Protein AF-0000000076683881 (afdb_homodimer)

Nearest PDB structures (foldseek):
  4ham-assembly1_A-2  TM=8.662E-01  e=1.922E-09  Listeria monocytogenes EGD-e
  4u0y-assembly1_A  TM=9.711E-01  e=4.258E-06  Bacillus subtilis subsp. subtilis str. 168
  3neu-assembly1_A-2  TM=6.984E-01  e=1.081E-06  Listeria innocua
  4wwc-assembly1_B  TM=8.385E-01  e=1.134E-05  Bacillus subtilis subsp. subtilis str. 168
  6az6-assembly1_A  TM=5.526E-01  e=1.759E-04  Streptococcus agalactiae

InterPro domains:
  IPR000524 Transcription regulator HTH, GntR [PF00392] (15-76)
  IPR000524 Transcription regulator HTH, GntR [PS50949] (11-79)
  IPR000524 Transcription regulator HTH, GntR [SM00345] (17-76)
  IPR000524 Transcription regulator HTH, GntR [cd07377] (12-77)
  IPR036388 Winged helix-like DNA-binding domain superfamily [G3DSA:1.10.10.10] (10-133)
  IPR036390 Winged helix DNA-binding domain superfamily [SSF46785] (6-80)

Secondary structure (DSSP, 8-state):
------TTSSS-HHHHHHHHHHHHHHHTSS-TTPBPPPHHHHHHHHT--HHHHHHHHHHHHHTTSEEEETTTEEEE---SS--HHHHHHHHHHHHHHHHHHHHTT--HHHHHHHHHHHHHHSPP---HHHHHHHHHT-/------TTSSS-HHHHHHHHHHHHHHHTSS-TTPBPPPHHHHHHHHT--HHHHHHHHHHHHHTTSEEEETTTEEEE---SS--HHHHHHHHHHHHHHHHHHHHTT--HHHHHHHHHHHHHHSPP---HHHHHHHHHT-

Sequence (276 aa):
MYITINPGSEIPLFQQIHDQIVEAVAAGDLVEGQRLDPVRRVAADFGINPATVKKAYDLLQSEGIVTTARRSGSVITVGRTPTRQQQRLAHEELRRTLARAVVQGISPEELQCYVSAQLDQLVAPQSAQDSNAKRTKQMYITINPGSEIPLFQQIHDQIVEAVAAGDLVEGQRLDPVRRVAADFGINPATVKKAYDLLQSEGIVTTARRSGSVITVGRTPTRQQQRLAHEELRRTLARAVVQGISPEELQCYVSAQLDQLVAPQSAQDSNAKRTKQ

Structure (mmCIF, N/CA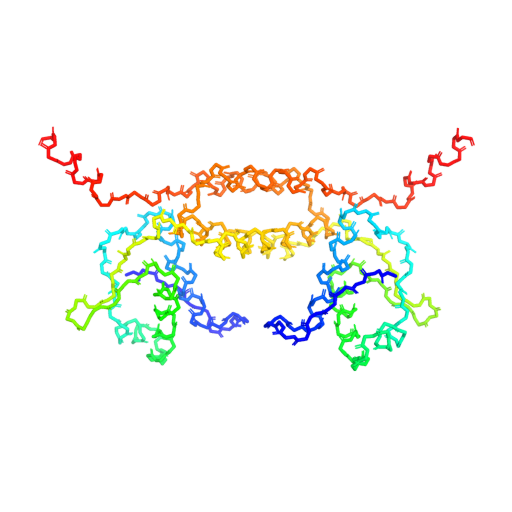/C/O backbone):
data_AF-0000000076683881-model_v1
#
loop_
_entity.id
_entity.type
_entity.pdbx_description
1 polymer 'GntR family transcriptional regulator'
#
loop_
_atom_site.group_PDB
_atom_site.id
_atom_site.type_symbol
_atom_site.label_atom_id
_atom_site.label_alt_id
_atom_site.label_comp_id
_atom_site.label_asym_id
_atom_site.label_entity_id
_atom_site.label_seq_id
_atom_site.pdbx_PDB_ins_code
_atom_site.Cartn_x
_ato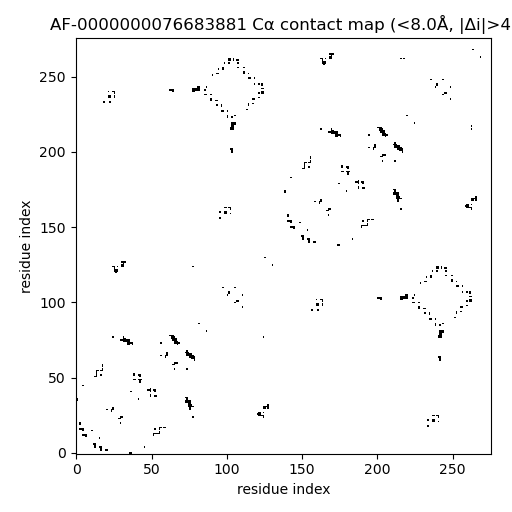m_site.Cartn_y
_atom_site.Cartn_z
_atom_site.occupancy
_atom_site.B_iso_or_equiv
_atom_site.auth_seq_id
_atom_site.auth_comp_id
_atom_site.auth_asym_id
_atom_site.auth_atom_id
_atom_site.pdbx_PDB_model_num
ATOM 1 N N . MET A 1 1 ? 1.171 -25.828 -1.867 1 63.66 1 MET A N 1
ATOM 2 C CA . MET A 1 1 ? 1.545 -24.438 -1.568 1 63.66 1 MET A CA 1
ATOM 3 C C . MET A 1 1 ? 0.995 -24.016 -0.213 1 63.66 1 MET A C 1
ATOM 5 O O . MET A 1 1 ? -0.106 -24.406 0.171 1 63.66 1 MET A O 1
ATOM 9 N N . TYR A 1 2 ? 1.855 -23.75 0.702 1 70 2 TYR A N 1
ATOM 10 C CA . TYR A 1 2 ? 1.391 -23.5 2.062 1 70 2 TYR A CA 1
ATOM 11 C C . TYR A 1 2 ? 0.958 -22.047 2.234 1 70 2 TYR A C 1
ATOM 13 O O . TYR A 1 2 ? 1.758 -21.141 2.041 1 70 2 TYR A O 1
ATOM 21 N N . ILE A 1 3 ? -0.267 -21.734 2.096 1 83.88 3 ILE A N 1
ATOM 22 C CA . ILE A 1 3 ? -0.871 -20.438 2.367 1 83.88 3 ILE A CA 1
ATOM 23 C C . ILE A 1 3 ? -1.574 -20.469 3.723 1 83.88 3 ILE A C 1
ATOM 25 O O . ILE A 1 3 ? -2.145 -21.5 4.109 1 83.88 3 ILE A O 1
ATOM 29 N N . THR A 1 4 ? -1.388 -19.484 4.457 1 89.25 4 THR A N 1
ATOM 30 C CA . THR A 1 4 ? -2.1 -19.312 5.719 1 89.25 4 THR A CA 1
ATOM 31 C C . THR A 1 4 ? -3.064 -18.141 5.645 1 89.25 4 THR A C 1
ATOM 33 O O . THR A 1 4 ? -2.668 -17.031 5.297 1 89.25 4 THR A O 1
ATOM 36 N N . ILE A 1 5 ? -4.32 -18.453 6.008 1 90.25 5 ILE A N 1
ATOM 37 C CA . ILE A 1 5 ? -5.305 -17.375 5.918 1 90.25 5 ILE A CA 1
ATOM 38 C C . ILE A 1 5 ? -5.875 -17.078 7.305 1 90.25 5 ILE A C 1
ATOM 40 O O . ILE A 1 5 ? -5.949 -17.969 8.156 1 90.25 5 ILE A O 1
ATOM 44 N N . ASN A 1 6 ? -6.211 -15.883 7.504 1 90.88 6 ASN A N 1
ATOM 45 C CA . ASN A 1 6 ? -6.836 -15.414 8.734 1 90.88 6 ASN A CA 1
ATOM 46 C C . ASN A 1 6 ? -8.188 -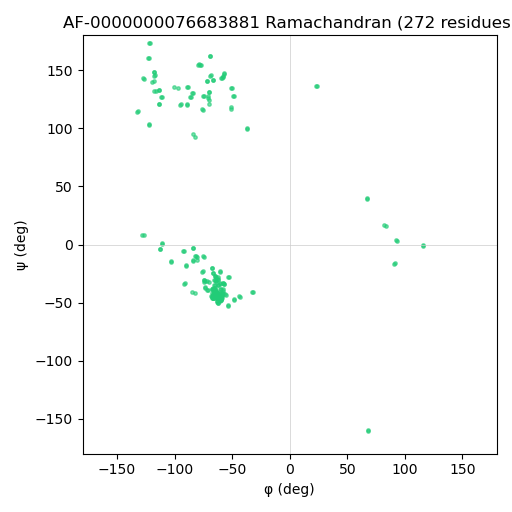14.758 8.461 1 90.88 6 ASN A C 1
ATOM 48 O O . ASN A 1 6 ? -8.25 -13.578 8.117 1 90.88 6 ASN A O 1
ATOM 52 N N . PRO A 1 7 ? -9.273 -15.438 8.727 1 88.19 7 PRO A N 1
ATOM 53 C CA . PRO A 1 7 ? -10.602 -14.898 8.438 1 88.19 7 PRO A CA 1
ATOM 54 C C . PRO A 1 7 ? -10.953 -13.695 9.312 1 88.19 7 PRO A C 1
ATOM 56 O O . PRO A 1 7 ? -11.852 -12.922 8.969 1 88.19 7 PRO A O 1
ATOM 59 N N . GLY A 1 8 ? -10.305 -13.547 10.406 1 87.25 8 GLY A N 1
ATOM 60 C CA . GLY A 1 8 ? -10.594 -12.445 11.32 1 87.25 8 GLY A CA 1
ATOM 61 C C . GLY A 1 8 ? -9.891 -11.156 10.938 1 87.25 8 GLY A C 1
ATOM 62 O O . GLY A 1 8 ? -10.125 -10.117 11.555 1 87.25 8 GLY A O 1
ATOM 63 N N . SER A 1 9 ? -9.102 -11.242 9.914 1 88.56 9 SER A N 1
ATOM 64 C CA . SER A 1 9 ? -8.336 -10.086 9.469 1 88.56 9 SER A CA 1
ATOM 65 C C . SER A 1 9 ? -9.211 -9.109 8.688 1 88.56 9 SER A C 1
ATOM 67 O O . SER A 1 9 ? -10.234 -9.508 8.117 1 88.56 9 SER A O 1
ATOM 69 N N . GLU A 1 10 ? -8.797 -7.84 8.695 1 85.62 10 GLU A N 1
ATOM 70 C CA . GLU A 1 10 ? -9.5 -6.828 7.914 1 85.62 10 GLU A CA 1
ATOM 71 C C . GLU A 1 10 ? -9.18 -6.965 6.426 1 85.62 10 GLU A C 1
ATOM 73 O O . GLU A 1 10 ? -9.875 -6.391 5.582 1 85.62 10 GLU A O 1
ATOM 78 N N . ILE A 1 11 ? -8.219 -7.789 6.152 1 89.12 11 ILE A N 1
ATOM 79 C CA . ILE A 1 11 ? -7.828 -8.016 4.762 1 89.12 11 ILE A CA 1
ATOM 80 C C . ILE A 1 11 ? -8.695 -9.109 4.156 1 89.12 11 ILE A C 1
ATOM 82 O O . ILE A 1 11 ? -8.766 -10.227 4.684 1 89.12 11 ILE A O 1
ATOM 86 N N . PRO A 1 12 ? -9.289 -8.805 3.057 1 94.94 12 PRO A N 1
ATOM 87 C CA . PRO A 1 12 ? -10.109 -9.836 2.414 1 94.94 12 PRO A CA 1
ATOM 88 C C . PRO A 1 12 ? -9.336 -11.109 2.107 1 94.94 12 PRO A C 1
ATOM 90 O O . PRO A 1 12 ? -8.148 -11.055 1.765 1 94.94 12 PRO A O 1
ATOM 93 N N . LEU A 1 13 ? -9.977 -12.195 2.164 1 95.5 13 LEU A N 1
ATOM 94 C CA . LEU A 1 13 ? -9.344 -13.5 2.02 1 95.5 13 LEU A CA 1
ATOM 95 C C . LEU A 1 13 ? -8.664 -13.625 0.66 1 95.5 13 LEU A C 1
ATOM 97 O O . LEU A 1 13 ? -7.566 -14.18 0.559 1 95.5 13 LEU A O 1
ATOM 101 N N . PHE A 1 14 ? -9.328 -13.172 -0.421 1 97 14 PHE A N 1
ATOM 102 C CA . PHE A 1 14 ? -8.727 -13.281 -1.745 1 97 14 PHE A CA 1
ATOM 103 C C . PHE A 1 14 ? -7.414 -12.508 -1.81 1 97 14 PHE A C 1
ATOM 105 O O . PHE A 1 14 ? -6.469 -12.938 -2.479 1 97 14 PHE A O 1
ATOM 112 N N . GLN A 1 15 ? -7.387 -11.461 -1.112 1 95.44 15 GLN A N 1
ATOM 113 C CA . GLN A 1 15 ? -6.176 -10.648 -1.087 1 95.44 15 GLN A CA 1
ATOM 114 C C . GLN A 1 15 ? -5.059 -11.344 -0.314 1 95.44 15 GLN A C 1
ATOM 116 O O . GLN A 1 15 ? -3.887 -11.242 -0.678 1 95.44 15 GLN A O 1
ATOM 121 N N . GLN A 1 16 ? -5.418 -11.969 0.729 1 94.88 16 GLN A N 1
ATOM 122 C CA . GLN A 1 16 ? -4.434 -12.734 1.485 1 94.88 16 GLN A CA 1
ATOM 123 C C . GLN A 1 16 ? -3.801 -13.82 0.622 1 94.88 16 GLN A C 1
ATOM 125 O O . GLN A 1 16 ? -2.578 -13.977 0.613 1 94.88 16 GLN A O 1
ATOM 130 N N . ILE A 1 17 ? -4.633 -14.477 -0.104 1 95.94 17 ILE A N 1
ATOM 131 C CA . ILE A 1 17 ? -4.164 -15.531 -0.994 1 95.94 17 ILE A CA 1
ATOM 132 C C . ILE A 1 17 ? -3.254 -14.945 -2.066 1 95.94 17 ILE A C 1
ATOM 134 O O . ILE A 1 17 ? -2.148 -15.438 -2.293 1 95.94 17 ILE A O 1
ATOM 138 N N . HIS A 1 18 ? -3.754 -13.914 -2.643 1 96.31 18 HIS A N 1
ATOM 139 C CA . HIS A 1 18 ? -2.982 -13.203 -3.66 1 96.31 18 HIS A CA 1
ATOM 140 C C . HIS A 1 18 ? -1.606 -12.812 -3.135 1 96.31 18 HIS A C 1
ATOM 142 O O . HIS A 1 18 ? -0.587 -13.133 -3.754 1 96.31 18 HIS A O 1
ATOM 148 N N . ASP A 1 19 ? -1.611 -12.164 -2.016 1 94.69 19 ASP A N 1
ATOM 149 C CA . ASP A 1 19 ? -0.376 -11.609 -1.471 1 94.69 19 ASP A CA 1
ATOM 150 C C . ASP A 1 19 ? 0.618 -12.719 -1.123 1 94.69 19 ASP A C 1
ATOM 152 O O . ASP A 1 19 ? 1.821 -12.57 -1.343 1 94.69 19 ASP A O 1
ATOM 156 N N . GLN A 1 20 ? 0.175 -13.727 -0.608 1 94.31 20 GLN A N 1
ATOM 157 C CA . GLN A 1 20 ? 1.056 -14.828 -0.221 1 94.31 20 GLN A CA 1
ATOM 158 C C . GLN A 1 20 ? 1.663 -15.5 -1.447 1 94.31 20 GLN A C 1
ATOM 160 O O . GLN A 1 20 ? 2.826 -15.914 -1.424 1 94.31 20 GLN A O 1
ATOM 165 N N . ILE A 1 21 ? 0.879 -15.641 -2.496 1 94 21 ILE A N 1
ATOM 166 C CA . ILE A 1 21 ? 1.421 -16.203 -3.727 1 94 21 ILE A CA 1
ATOM 167 C C . ILE A 1 21 ? 2.484 -15.266 -4.301 1 94 21 ILE A C 1
ATOM 169 O O . ILE A 1 21 ? 3.564 -15.711 -4.691 1 94 21 ILE A O 1
ATOM 173 N N . VAL A 1 22 ? 2.215 -14.008 -4.301 1 94.12 22 VAL A N 1
ATOM 174 C CA . VAL A 1 22 ? 3.16 -13.016 -4.793 1 94.12 22 VAL A CA 1
ATOM 175 C C . VAL A 1 22 ? 4.457 -13.094 -3.994 1 94.12 22 VAL A C 1
ATOM 177 O O . VAL A 1 22 ? 5.547 -13.125 -4.57 1 94.12 22 VAL A O 1
ATOM 180 N N . GLU A 1 23 ? 4.297 -13.156 -2.736 1 92.5 23 GLU A N 1
ATOM 181 C CA . GLU A 1 23 ? 5.469 -13.203 -1.871 1 92.5 23 GLU A CA 1
ATOM 182 C C . GLU A 1 23 ? 6.262 -14.484 -2.088 1 92.5 23 GLU A C 1
ATOM 184 O O . GLU A 1 23 ? 7.496 -14.477 -2.066 1 92.5 23 GLU A O 1
ATOM 189 N N . ALA A 1 24 ? 5.598 -15.562 -2.309 1 92.19 24 ALA A N 1
ATOM 190 C CA . ALA A 1 24 ? 6.258 -16.844 -2.561 1 92.19 24 ALA A CA 1
ATOM 191 C C . ALA A 1 24 ? 7.027 -16.812 -3.877 1 92.19 24 ALA A C 1
ATOM 193 O O . ALA A 1 24 ? 8.125 -17.359 -3.975 1 92.19 24 ALA A O 1
ATOM 194 N N . VAL A 1 25 ? 6.449 -16.188 -4.852 1 91.62 25 VAL A N 1
ATOM 195 C CA . VAL A 1 25 ? 7.121 -16.062 -6.137 1 91.62 25 VAL A CA 1
ATOM 196 C C . VAL A 1 25 ? 8.344 -15.156 -5.992 1 91.62 25 VAL A C 1
ATOM 198 O O . VAL A 1 25 ? 9.438 -15.5 -6.453 1 91.62 25 VAL A O 1
ATOM 201 N N . ALA A 1 26 ? 8.164 -14.086 -5.328 1 91.06 26 ALA A N 1
ATOM 202 C CA . ALA A 1 26 ? 9.234 -13.109 -5.141 1 91.06 26 ALA A CA 1
ATOM 203 C C . ALA A 1 26 ? 10.398 -13.727 -4.359 1 91.06 26 ALA A C 1
ATOM 205 O O . ALA A 1 26 ? 11.562 -13.398 -4.613 1 91.06 26 ALA A O 1
ATOM 206 N N . ALA A 1 27 ? 10.047 -14.57 -3.465 1 88.56 27 ALA A N 1
ATOM 207 C CA . ALA A 1 27 ? 11.055 -15.195 -2.609 1 88.56 27 ALA A CA 1
ATOM 208 C C . ALA A 1 27 ? 11.68 -16.406 -3.293 1 88.56 27 ALA A C 1
ATOM 210 O O . ALA A 1 27 ? 12.648 -16.984 -2.785 1 88.56 27 ALA A O 1
ATOM 211 N N . GLY A 1 28 ? 11.078 -16.828 -4.332 1 87.94 28 GLY A N 1
ATOM 212 C CA . GLY A 1 28 ? 11.609 -17.969 -5.066 1 87.94 28 GLY A CA 1
ATOM 213 C C . GLY A 1 28 ? 11.023 -19.297 -4.621 1 87.94 28 GLY A C 1
ATOM 214 O O . GLY A 1 28 ? 11.461 -20.359 -5.078 1 87.94 28 GLY A O 1
ATOM 215 N N . ASP A 1 29 ? 10.062 -19.281 -3.693 1 88.75 29 ASP A N 1
ATOM 216 C CA . ASP A 1 29 ? 9.406 -20.5 -3.236 1 88.75 29 ASP A CA 1
ATOM 217 C C . ASP A 1 29 ? 8.484 -21.062 -4.316 1 88.75 29 ASP A C 1
ATOM 219 O O . ASP A 1 29 ? 8.242 -22.266 -4.367 1 88.75 29 ASP A O 1
ATOM 223 N N . LEU A 1 30 ? 7.922 -20.203 -5.102 1 90.56 30 LEU A N 1
ATOM 224 C CA . LEU A 1 30 ? 7.207 -20.531 -6.332 1 90.56 30 LEU A CA 1
ATOM 225 C C . LEU A 1 30 ? 7.945 -19.984 -7.551 1 90.56 30 LEU A C 1
ATOM 227 O O . LEU A 1 30 ? 8.375 -18.828 -7.555 1 90.56 30 LEU A O 1
ATOM 231 N N . VAL A 1 31 ? 8.078 -20.828 -8.531 1 88.5 31 VAL A N 1
ATOM 232 C CA . VAL A 1 31 ? 8.961 -20.422 -9.617 1 88.5 31 VAL A CA 1
ATOM 233 C C . VAL A 1 31 ? 8.195 -20.453 -10.945 1 88.5 31 VAL A C 1
ATOM 235 O O . VAL A 1 31 ? 7.121 -21.062 -11.031 1 88.5 31 VAL A O 1
ATOM 238 N N . GLU A 1 32 ? 8.711 -19.781 -11.883 1 89.12 32 GLU A N 1
ATOM 239 C CA . GLU A 1 32 ? 8.117 -19.75 -13.219 1 89.12 32 GLU A CA 1
ATOM 240 C C . GLU A 1 32 ? 7.848 -21.172 -13.734 1 89.12 32 GLU A C 1
ATOM 242 O O . GLU A 1 32 ? 8.695 -22.047 -13.602 1 89.12 32 GLU A O 1
ATOM 247 N N . GLY A 1 33 ? 6.688 -21.328 -14.266 1 89.56 33 GLY A N 1
ATOM 248 C CA . GLY A 1 33 ? 6.332 -22.609 -14.836 1 89.56 33 GLY A CA 1
ATOM 249 C C . GLY A 1 33 ? 5.652 -23.531 -13.844 1 89.56 33 GLY A C 1
ATOM 250 O O . GLY A 1 33 ? 5.043 -24.531 -14.234 1 89.56 33 G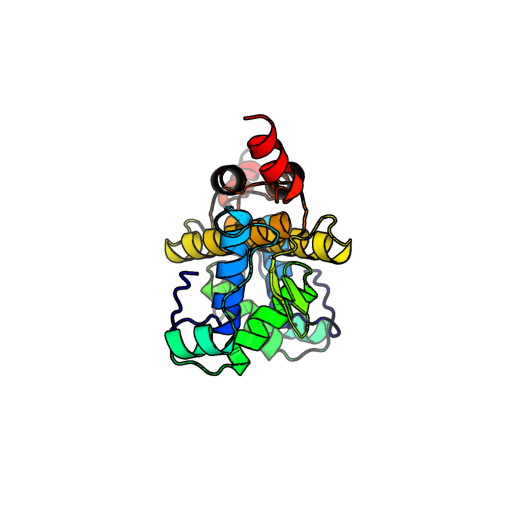LY A O 1
ATOM 251 N N . GLN A 1 34 ? 5.727 -23.266 -12.609 1 91.12 34 GLN A N 1
ATOM 252 C CA . GLN A 1 34 ? 5.113 -24.094 -11.578 1 91.12 34 GLN A CA 1
ATOM 253 C C . GLN A 1 34 ? 3.594 -23.938 -11.586 1 91.12 34 GLN A C 1
ATOM 255 O O . GLN A 1 34 ? 3.076 -22.828 -11.719 1 91.12 34 GLN A O 1
ATOM 260 N N . ARG A 1 35 ? 2.98 -25.031 -11.391 1 93.25 35 ARG A N 1
ATOM 261 C CA . ARG A 1 35 ? 1.521 -25.016 -11.352 1 93.25 35 ARG A CA 1
ATOM 262 C C . ARG A 1 35 ? 1.016 -24.734 -9.945 1 93.25 35 ARG A C 1
ATOM 264 O O . ARG A 1 35 ? 1.547 -25.266 -8.969 1 93.25 35 ARG A O 1
ATOM 271 N N . LEU A 1 36 ? 0.068 -23.891 -9.922 1 94.81 36 LEU A N 1
ATOM 272 C CA . LEU A 1 36 ? -0.615 -23.672 -8.648 1 94.81 36 LEU A CA 1
ATOM 273 C C . LEU A 1 36 ? -1.63 -24.781 -8.383 1 94.81 36 LEU A C 1
ATOM 275 O O . LEU A 1 36 ? -2.162 -25.375 -9.32 1 94.81 36 LEU A O 1
ATOM 279 N N . ASP A 1 37 ? -1.91 -24.984 -7.051 1 94.06 37 ASP A N 1
ATOM 280 C CA . ASP A 1 37 ? -2.984 -25.906 -6.711 1 94.06 37 ASP A CA 1
ATOM 281 C C . ASP A 1 37 ? -4.309 -25.469 -7.328 1 94.06 37 ASP A C 1
ATOM 283 O O . ASP A 1 37 ? -4.594 -24.266 -7.406 1 94.06 37 ASP A O 1
ATOM 287 N N . PRO A 1 38 ? -5.062 -26.453 -7.734 1 94.12 38 PRO A N 1
ATOM 288 C CA . PRO A 1 38 ? -6.363 -26.094 -8.305 1 94.12 38 PRO A CA 1
ATOM 289 C C . PRO A 1 38 ? -7.227 -25.297 -7.336 1 94.12 38 PRO A C 1
ATOM 291 O O . PRO A 1 38 ? -7.176 -25.516 -6.121 1 94.12 38 PRO A O 1
ATOM 294 N N . VAL A 1 39 ? -7.984 -24.359 -7.875 1 94.75 39 VAL A N 1
ATOM 295 C CA . VAL A 1 39 ? -8.852 -23.453 -7.117 1 94.75 39 VAL A CA 1
ATOM 296 C C . VAL A 1 39 ? -9.688 -24.25 -6.121 1 94.75 39 VAL A C 1
ATOM 298 O O . VAL A 1 39 ? -9.75 -23.906 -4.938 1 94.75 39 VAL A O 1
ATOM 301 N N . ARG A 1 40 ? -10.289 -25.359 -6.586 1 94.69 40 ARG A N 1
ATOM 302 C CA . ARG A 1 40 ? -11.18 -26.141 -5.75 1 94.69 40 ARG A CA 1
ATOM 303 C C . ARG A 1 40 ? -10.422 -26.797 -4.598 1 94.69 40 ARG A C 1
ATOM 305 O O . ARG A 1 40 ? -10.953 -26.922 -3.494 1 94.69 40 ARG A O 1
ATOM 312 N N . ARG A 1 41 ? -9.266 -27.219 -4.844 1 94.81 41 ARG A N 1
ATOM 313 C CA . ARG A 1 41 ? -8.445 -27.844 -3.803 1 94.81 41 ARG A CA 1
ATOM 314 C C . ARG A 1 41 ? -8.07 -26.828 -2.727 1 94.81 41 ARG A C 1
ATOM 316 O O . ARG A 1 41 ? -8.203 -27.109 -1.532 1 94.81 41 ARG A O 1
ATOM 323 N N . VAL A 1 42 ? -7.625 -25.641 -3.127 1 94.56 42 VAL A N 1
ATOM 324 C CA . VAL A 1 42 ? -7.258 -24.594 -2.188 1 94.56 42 VAL A CA 1
ATOM 325 C C . VAL A 1 42 ? -8.461 -24.219 -1.333 1 94.56 42 VAL A C 1
ATOM 327 O O . VAL A 1 42 ? -8.352 -24.094 -0.112 1 94.56 42 VAL A O 1
ATOM 330 N N . ALA A 1 43 ? -9.594 -24 -1.995 1 96 43 ALA A N 1
ATOM 331 C CA . ALA A 1 43 ? -10.82 -23.656 -1.287 1 96 43 ALA A CA 1
ATOM 332 C C . ALA A 1 43 ? -11.164 -24.703 -0.236 1 96 43 ALA A C 1
ATOM 334 O O . ALA A 1 43 ? -11.523 -24.359 0.894 1 96 43 ALA A O 1
ATOM 335 N N . ALA A 1 44 ? -11.016 -25.953 -0.614 1 94.81 44 ALA A N 1
ATOM 336 C CA . ALA A 1 44 ? -11.328 -27.047 0.284 1 94.81 44 ALA A CA 1
ATOM 337 C C . ALA A 1 44 ? -10.367 -27.078 1.474 1 94.81 44 ALA A C 1
ATOM 339 O O . ALA A 1 44 ? -10.789 -27.312 2.611 1 94.81 44 ALA A O 1
ATOM 340 N N . ASP A 1 45 ? -9.172 -26.828 1.293 1 92.06 45 ASP A N 1
ATOM 341 C CA . ASP A 1 45 ? -8.148 -26.859 2.332 1 92.06 45 ASP A CA 1
ATOM 342 C C . ASP A 1 45 ? -8.445 -25.828 3.42 1 92.06 45 ASP A C 1
ATOM 344 O O . ASP A 1 45 ? -8.156 -26.047 4.594 1 92.06 45 ASP A O 1
ATOM 348 N N . PHE A 1 46 ? -9.133 -24.688 2.998 1 91.25 46 PHE A N 1
ATOM 349 C CA . PHE A 1 46 ? -9.328 -23.594 3.947 1 91.25 46 PHE A CA 1
ATOM 350 C C . PHE A 1 46 ? -10.805 -23.438 4.301 1 91.25 46 PHE A C 1
ATOM 352 O O . PHE A 1 46 ? -11.164 -22.594 5.129 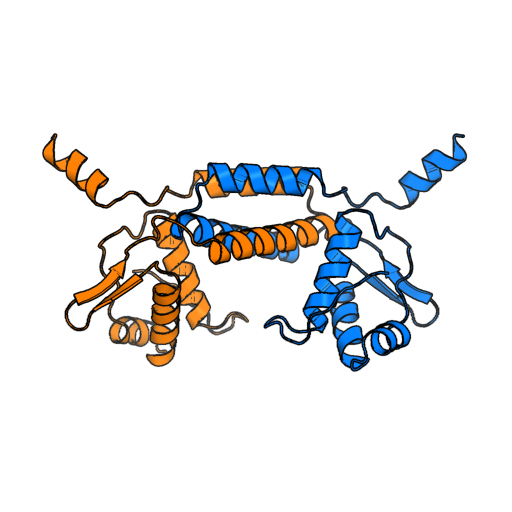1 91.25 46 PHE A O 1
ATOM 359 N N . GLY A 1 47 ? -11.547 -24.203 3.662 1 93.38 47 GLY A N 1
ATOM 360 C CA . GLY A 1 47 ? -12.969 -24.156 3.938 1 93.38 47 GLY A CA 1
ATOM 361 C C . GLY A 1 47 ? -13.609 -22.844 3.504 1 93.38 47 GLY A C 1
ATOM 362 O O . GLY A 1 47 ? -14.414 -22.266 4.238 1 93.38 47 GLY A O 1
ATOM 363 N N . ILE A 1 48 ? -13.172 -22.391 2.377 1 94.38 48 ILE A N 1
ATOM 364 C CA . ILE A 1 48 ? -13.727 -21.125 1.905 1 94.38 48 ILE A CA 1
ATOM 365 C C . ILE A 1 48 ? -14.367 -21.328 0.533 1 94.38 48 ILE A C 1
ATOM 367 O O . ILE A 1 48 ? -14.242 -22.406 -0.068 1 94.38 48 ILE A O 1
ATOM 371 N N . ASN A 1 49 ? -15.016 -20.312 0.063 1 96.38 49 ASN A N 1
ATOM 372 C CA . ASN A 1 49 ? -15.703 -20.328 -1.223 1 96.38 49 ASN A CA 1
ATOM 373 C C . ASN A 1 49 ? -14.719 -20.344 -2.387 1 96.38 49 ASN A C 1
ATOM 375 O O . ASN A 1 49 ? -13.82 -19.5 -2.455 1 96.38 49 ASN A O 1
ATOM 379 N N . PRO A 1 50 ? -14.859 -21.281 -3.305 1 97.19 50 PRO A N 1
ATOM 380 C CA . PRO A 1 50 ? -13.969 -21.328 -4.465 1 97.19 50 PRO A CA 1
ATOM 381 C C . PRO A 1 50 ? -13.93 -20 -5.223 1 97.19 50 PRO A C 1
ATOM 383 O O . PRO A 1 50 ? -12.906 -19.641 -5.812 1 97.19 50 PRO A O 1
ATOM 386 N N . ALA A 1 51 ? -14.977 -19.281 -5.148 1 98 51 ALA A N 1
ATOM 387 C CA . ALA A 1 51 ? -15.031 -17.984 -5.832 1 98 51 ALA A CA 1
ATOM 388 C C . ALA A 1 51 ? -14 -17.016 -5.258 1 98 51 ALA A C 1
ATOM 390 O O . ALA A 1 51 ? -13.469 -16.172 -5.977 1 98 51 ALA A O 1
ATOM 391 N N . THR A 1 52 ? -13.742 -17.172 -3.988 1 97.75 52 THR A N 1
ATOM 392 C CA . THR A 1 52 ? -12.758 -16.344 -3.311 1 97.75 52 THR A CA 1
ATOM 393 C C . THR A 1 52 ? -11.352 -16.641 -3.82 1 97.75 52 THR A C 1
ATOM 395 O O . THR A 1 52 ? -10.578 -15.734 -4.113 1 97.75 52 THR A O 1
ATOM 398 N N . VAL A 1 53 ? -11.086 -17.891 -3.955 1 96.44 53 VAL A N 1
ATOM 399 C CA . VAL A 1 53 ? -9.781 -18.312 -4.469 1 96.44 53 VAL A CA 1
ATOM 400 C C . VAL A 1 53 ? -9.648 -17.906 -5.934 1 96.44 53 VAL A C 1
ATOM 402 O O . VAL A 1 53 ? -8.602 -17.391 -6.344 1 96.44 53 VAL A O 1
ATOM 405 N N . LYS A 1 54 ? -10.68 -18.078 -6.66 1 96.69 54 LYS A N 1
ATOM 406 C CA . LYS A 1 54 ? -10.672 -17.703 -8.078 1 96.69 54 LYS A CA 1
ATOM 407 C C . LYS A 1 54 ? -10.398 -16.219 -8.258 1 96.69 54 LYS A C 1
ATOM 409 O O . LYS A 1 54 ? -9.688 -15.82 -9.18 1 96.69 54 LYS A O 1
ATOM 414 N N . LYS A 1 55 ? -10.984 -15.438 -7.41 1 97.88 55 LYS A N 1
ATOM 415 C CA . LYS A 1 55 ? -10.75 -14 -7.465 1 97.88 55 LYS A CA 1
ATOM 416 C C . LYS A 1 55 ? -9.273 -13.672 -7.297 1 97.88 55 LYS A C 1
ATOM 418 O O . LYS A 1 55 ? -8.734 -12.805 -7.988 1 97.88 55 LYS A O 1
ATOM 423 N N . ALA A 1 56 ? -8.648 -14.352 -6.402 1 97.19 56 ALA A N 1
ATOM 424 C CA . ALA A 1 56 ? -7.219 -14.164 -6.191 1 97.19 56 ALA A CA 1
ATOM 425 C C . ALA A 1 56 ? -6.426 -14.57 -7.434 1 97.19 56 ALA A C 1
ATOM 427 O O . ALA A 1 56 ? -5.531 -13.836 -7.867 1 97.19 56 ALA A O 1
ATOM 428 N N . TYR A 1 57 ? -6.746 -15.688 -8.008 1 96.44 57 TYR A N 1
ATOM 429 C CA . TYR A 1 57 ? -6.051 -16.188 -9.188 1 96.44 57 TYR A CA 1
ATOM 430 C C . TYR A 1 57 ? -6.285 -15.266 -10.383 1 96.44 57 TYR A C 1
ATOM 432 O O . TYR A 1 57 ? -5.367 -15.008 -11.156 1 96.44 57 TYR A O 1
ATOM 440 N N . ASP A 1 58 ? -7.52 -14.766 -10.5 1 96.56 58 ASP A N 1
ATOM 441 C CA . ASP A 1 58 ? -7.844 -13.844 -11.586 1 96.56 58 ASP A CA 1
ATOM 442 C C . ASP A 1 58 ? -7.031 -12.555 -11.477 1 96.56 58 ASP A C 1
ATOM 444 O O . ASP A 1 58 ? -6.578 -12.016 -12.484 1 96.56 58 ASP A O 1
ATOM 448 N N . LEU A 1 59 ? -6.895 -12.102 -10.289 1 95.12 59 LEU A N 1
ATOM 449 C CA . LEU A 1 59 ? -6.102 -10.898 -10.07 1 95.12 59 LEU A CA 1
ATOM 450 C C . LEU A 1 59 ? -4.641 -11.133 -10.445 1 95.12 59 LEU A C 1
ATOM 452 O O . LEU A 1 59 ? -4.027 -10.297 -11.117 1 95.12 59 LEU A O 1
ATOM 456 N N . LEU A 1 60 ? -4.145 -12.219 -10.039 1 94.62 60 LEU A N 1
ATOM 457 C CA . LEU A 1 60 ? -2.781 -12.586 -10.398 1 94.62 60 LEU A CA 1
ATOM 458 C C . LEU A 1 60 ? -2.617 -12.648 -11.914 1 94.62 60 LEU A C 1
ATOM 460 O O . LEU A 1 60 ? -1.585 -12.234 -12.453 1 94.62 60 LEU A O 1
ATOM 464 N N . GLN A 1 61 ? -3.594 -13.133 -12.562 1 93.31 61 GLN A N 1
ATOM 465 C CA . GLN A 1 61 ? -3.566 -13.227 -14.016 1 93.31 61 GLN A CA 1
ATOM 466 C C . GLN A 1 61 ? -3.588 -11.844 -14.656 1 93.31 61 GLN A C 1
ATOM 468 O O . GLN A 1 61 ? -2.822 -11.57 -15.578 1 93.31 61 GLN A O 1
ATOM 473 N N . SER A 1 62 ? -4.465 -11.023 -14.156 1 91.06 62 SER A N 1
ATOM 474 C CA . SER A 1 62 ? -4.566 -9.672 -14.703 1 91.06 62 SER A CA 1
ATOM 475 C C . SER A 1 62 ? -3.256 -8.906 -14.531 1 91.06 62 SER A C 1
ATOM 477 O O . SER A 1 62 ? -2.951 -8.008 -15.312 1 91.06 62 SER A O 1
ATOM 479 N N . GLU A 1 63 ? -2.5 -9.344 -13.586 1 89.38 63 GLU A N 1
ATOM 480 C CA . GLU A 1 63 ? -1.229 -8.688 -13.289 1 89.38 63 GLU A CA 1
ATOM 481 C C . GLU A 1 63 ? -0.082 -9.336 -14.055 1 89.38 63 GLU A C 1
ATOM 483 O O . GLU A 1 63 ? 1.069 -8.914 -13.938 1 89.38 63 GLU A O 1
ATOM 488 N N . GLY A 1 64 ? -0.416 -10.414 -14.742 1 88.94 64 GLY A N 1
ATOM 489 C CA . GLY A 1 64 ? 0.575 -11.094 -15.562 1 88.94 64 GLY A CA 1
ATOM 490 C C . GLY A 1 64 ? 1.46 -12.039 -14.773 1 88.94 64 GLY A C 1
ATOM 491 O O . GLY A 1 64 ? 2.518 -12.453 -15.258 1 88.94 64 GLY A O 1
ATOM 492 N N . ILE A 1 65 ? 1.089 -12.391 -13.633 1 91 65 ILE A N 1
ATOM 493 C CA . ILE A 1 65 ? 1.901 -13.211 -12.742 1 91 65 ILE A CA 1
ATOM 494 C C . ILE A 1 65 ? 1.571 -14.688 -12.961 1 91 65 ILE A C 1
ATOM 496 O O . ILE A 1 65 ? 2.443 -15.547 -12.836 1 91 65 ILE A O 1
ATOM 500 N N . VAL A 1 66 ? 0.307 -14.914 -13.273 1 93.12 66 VAL A N 1
ATOM 501 C CA . VAL A 1 66 ? -0.208 -16.266 -13.508 1 93.12 66 VAL A CA 1
ATOM 502 C C . VAL A 1 66 ? -0.913 -16.328 -14.859 1 93.12 66 VAL A C 1
ATOM 504 O O . VAL A 1 66 ? -1.516 -15.336 -15.297 1 93.12 66 VAL A O 1
ATOM 507 N N . THR A 1 67 ? -0.759 -17.391 -15.5 1 92.81 67 THR A N 1
ATOM 508 C CA . THR A 1 67 ? -1.556 -17.688 -16.688 1 92.81 67 THR A CA 1
ATOM 509 C C . THR A 1 67 ? -2.43 -18.922 -16.469 1 92.81 67 THR A C 1
ATOM 511 O O . THR A 1 67 ? -1.984 -19.906 -15.883 1 92.81 67 THR A O 1
ATOM 514 N N . THR A 1 68 ? -3.602 -18.703 -16.828 1 90.38 68 THR A N 1
ATOM 515 C CA . THR A 1 68 ? -4.539 -19.812 -16.672 1 90.38 68 THR A CA 1
ATOM 516 C C . THR A 1 68 ? -5.02 -20.312 -18.047 1 90.38 68 THR A C 1
ATOM 518 O O . THR A 1 68 ? -5.406 -19.516 -18.891 1 90.38 68 THR A O 1
ATOM 521 N N . ALA A 1 69 ? -4.777 -21.625 -18.359 1 81.69 69 ALA A N 1
ATOM 522 C CA . ALA A 1 69 ? -5.305 -22.25 -19.562 1 81.69 69 ALA A CA 1
ATOM 523 C C . ALA A 1 69 ? -6.258 -23.391 -19.219 1 81.69 69 ALA A C 1
ATOM 525 O O . ALA A 1 69 ? -6.164 -23.984 -18.156 1 81.69 69 ALA A O 1
ATOM 526 N N . ARG A 1 70 ? -7.25 -23.562 -20.016 1 76.81 70 ARG A N 1
ATOM 527 C CA . ARG A 1 70 ? -8.32 -24.531 -19.828 1 76.81 70 ARG A CA 1
ATOM 528 C C . ARG A 1 70 ? -7.758 -25.891 -19.391 1 76.81 70 ARG A C 1
ATOM 530 O O . ARG A 1 70 ? -8.273 -26.5 -18.453 1 76.81 70 ARG A O 1
ATOM 537 N N . ARG A 1 71 ? -6.719 -26.453 -19.922 1 78.69 71 ARG A N 1
ATOM 538 C CA . ARG A 1 71 ? -6.273 -27.812 -19.656 1 78.69 71 ARG A CA 1
ATOM 539 C C . ARG A 1 71 ? -5.066 -27.812 -18.719 1 78.69 71 ARG A C 1
ATOM 541 O O . ARG A 1 71 ? -4.766 -28.828 -18.094 1 78.69 71 ARG A O 1
ATOM 548 N N . SER A 1 72 ? -4.441 -26.75 -18.531 1 79.12 72 SER A N 1
ATOM 549 C CA . SER A 1 72 ? -3.162 -26.781 -17.828 1 79.12 72 SER A CA 1
ATOM 550 C C . SER A 1 72 ? -3.271 -26.125 -16.453 1 79.12 72 SER A C 1
ATOM 552 O O . SER A 1 72 ? -2.34 -26.188 -15.648 1 79.12 72 SER A O 1
ATOM 554 N N . GLY A 1 73 ? -4.438 -25.641 -16.047 1 91.12 73 GLY A N 1
ATOM 555 C CA . GLY A 1 73 ? -4.59 -24.984 -14.766 1 91.12 73 GLY A CA 1
ATOM 556 C C . GLY A 1 73 ? -3.875 -23.656 -14.695 1 91.12 73 GLY A C 1
ATOM 557 O O . GLY A 1 73 ? -3.609 -23.031 -15.719 1 91.12 73 GLY A O 1
ATOM 558 N N . SER A 1 74 ? -3.588 -23.141 -13.469 1 94.31 74 SER A N 1
ATOM 559 C CA . SER A 1 74 ? -2.91 -21.875 -13.25 1 94.31 74 SER A CA 1
ATOM 560 C C . SER A 1 74 ? -1.41 -22.062 -13.07 1 94.31 74 SER A C 1
ATOM 562 O O . SER A 1 74 ? -0.979 -22.797 -12.18 1 94.31 74 SER A O 1
ATOM 564 N N . VAL A 1 75 ? -0.629 -21.422 -13.953 1 93.81 75 VAL A N 1
ATOM 565 C CA . VAL A 1 75 ? 0.821 -21.594 -13.961 1 93.81 75 VAL A CA 1
ATOM 566 C C . VAL A 1 75 ? 1.494 -20.25 -13.719 1 93.81 75 VAL A C 1
ATOM 568 O O . VAL A 1 75 ? 1.078 -19.219 -14.273 1 93.81 75 VAL A O 1
ATOM 571 N N . ILE A 1 76 ? 2.527 -20.312 -12.945 1 92.56 76 ILE A N 1
ATOM 572 C CA . ILE A 1 76 ? 3.275 -19.094 -12.664 1 92.56 76 ILE A CA 1
ATOM 573 C C . ILE A 1 76 ? 4.02 -18.641 -13.922 1 92.56 76 ILE A C 1
ATOM 575 O O . ILE A 1 76 ? 4.715 -19.422 -14.555 1 92.56 76 ILE A O 1
ATOM 579 N N . THR A 1 77 ? 3.982 -17.391 -14.391 1 86.06 77 THR A N 1
ATOM 580 C CA . THR A 1 77 ? 4.672 -16.859 -15.562 1 86.06 77 THR A CA 1
ATOM 581 C C . THR A 1 77 ? 5.484 -15.617 -15.203 1 86.06 77 THR A C 1
ATOM 583 O O . THR A 1 77 ? 6.305 -15.156 -15.992 1 86.06 77 THR A O 1
ATOM 586 N N . VAL A 1 78 ? 5.652 -15.234 -14.156 1 75.06 78 VAL A N 1
ATOM 587 C CA . VAL A 1 78 ? 6.312 -14.031 -13.656 1 75.06 78 VAL A CA 1
ATOM 588 C C . VAL A 1 78 ? 6.34 -12.961 -14.75 1 75.06 78 VAL A C 1
ATOM 590 O O . VAL A 1 78 ? 6.453 -13.281 -15.938 1 75.06 78 VAL A O 1
ATOM 593 N N . GLY A 1 79 ? 6.051 -11.719 -14.469 1 68.38 79 GLY A N 1
ATOM 594 C CA . GLY A 1 79 ? 6.102 -10.625 -15.422 1 68.38 79 GLY A CA 1
ATOM 595 C C . GLY A 1 79 ? 7.516 -10.258 -15.836 1 68.38 79 GLY A C 1
ATOM 596 O O . GLY A 1 79 ? 8.453 -10.359 -15.039 1 68.38 79 GLY A O 1
ATOM 597 N N . ARG A 1 80 ? 7.848 -10.25 -17.094 1 72.75 80 ARG A N 1
ATOM 598 C CA . ARG A 1 80 ? 9.188 -9.938 -17.578 1 72.75 80 ARG A CA 1
ATOM 599 C C . ARG A 1 80 ? 9.383 -8.438 -17.734 1 72.75 80 ARG A C 1
ATOM 601 O O . ARG A 1 80 ? 10.438 -7.902 -17.375 1 72.75 80 ARG A O 1
ATOM 608 N N . THR A 1 81 ? 8.406 -7.785 -18.219 1 85.56 81 THR A N 1
ATOM 609 C CA . THR A 1 81 ? 8.508 -6.34 -18.391 1 85.56 81 THR A CA 1
ATOM 610 C C . THR A 1 81 ? 7.273 -5.637 -17.844 1 85.56 81 THR A C 1
ATOM 612 O O . THR A 1 81 ? 6.168 -5.824 -18.344 1 85.56 81 THR A O 1
ATOM 615 N N . PRO A 1 82 ? 7.535 -4.883 -16.812 1 90.19 82 PRO A N 1
ATOM 616 C CA . PRO A 1 82 ? 6.375 -4.184 -16.266 1 90.19 82 PRO A CA 1
ATOM 617 C C . PRO A 1 82 ? 5.801 -3.139 -17.219 1 90.19 82 PRO A C 1
ATOM 619 O O . PRO A 1 82 ? 6.555 -2.479 -17.938 1 90.19 82 PRO A O 1
ATOM 622 N N . THR A 1 83 ? 4.547 -3.062 -17.219 1 91.19 83 THR A N 1
ATOM 623 C CA . THR A 1 83 ? 3.916 -1.976 -17.969 1 91.19 83 THR A CA 1
ATOM 624 C C . THR A 1 83 ? 4.188 -0.634 -17.281 1 91.19 83 THR A C 1
ATOM 626 O O . THR A 1 83 ? 4.551 -0.587 -16.109 1 91.19 83 THR A O 1
ATOM 629 N N . ARG A 1 84 ? 3.988 0.412 -18.062 1 93.81 84 ARG A N 1
ATOM 630 C CA . ARG A 1 84 ? 4.141 1.752 -17.516 1 93.81 84 ARG A CA 1
ATOM 631 C C . ARG A 1 84 ? 3.168 1.979 -16.359 1 93.81 84 ARG A C 1
ATOM 633 O O . ARG A 1 84 ? 3.518 2.611 -15.359 1 93.81 84 ARG A O 1
ATOM 640 N N . GLN A 1 85 ? 2.021 1.449 -16.562 1 93.12 85 GLN A N 1
ATOM 641 C CA . GLN A 1 85 ? 1 1.593 -15.523 1 93.12 85 GLN A CA 1
ATOM 642 C C . GLN A 1 85 ? 1.398 0.857 -14.25 1 93.12 85 GLN A C 1
ATOM 644 O O . GLN A 1 85 ? 1.232 1.381 -13.148 1 93.12 85 GLN A O 1
ATOM 649 N N . GLN A 1 86 ? 1.944 -0.328 -14.391 1 91.88 86 GLN A N 1
ATOM 650 C CA . GLN A 1 86 ? 2.383 -1.109 -13.242 1 91.88 86 GLN A CA 1
ATOM 651 C C . GLN A 1 86 ? 3.516 -0.405 -12.5 1 91.88 86 GLN A C 1
ATOM 653 O O . GLN A 1 86 ? 3.521 -0.358 -11.266 1 91.88 86 GLN A O 1
ATOM 658 N N . GLN A 1 87 ? 4.402 0.141 -13.25 1 94.62 87 GLN A N 1
ATOM 659 C CA . GLN A 1 87 ? 5.508 0.886 -12.656 1 94.62 87 GLN A CA 1
ATOM 660 C C . GLN A 1 87 ? 5 2.104 -11.891 1 94.62 87 GLN A C 1
ATOM 662 O O . GLN A 1 87 ? 5.41 2.338 -10.75 1 94.62 87 GLN A O 1
ATOM 667 N N . ARG A 1 88 ? 4.109 2.811 -12.516 1 94.69 88 ARG A N 1
ATOM 668 C CA . ARG A 1 88 ? 3.555 4.004 -11.883 1 94.69 88 ARG A CA 1
ATOM 669 C C . ARG A 1 88 ? 2.828 3.654 -10.586 1 94.69 88 ARG A C 1
ATOM 671 O O . ARG A 1 88 ? 2.998 4.332 -9.57 1 94.69 88 ARG A O 1
ATOM 678 N N . LEU A 1 89 ? 2.057 2.627 -10.633 1 92.19 89 LEU A N 1
ATOM 679 C CA . LEU A 1 89 ? 1.284 2.227 -9.461 1 92.19 89 LEU A CA 1
ATOM 680 C C . LEU A 1 89 ? 2.205 1.78 -8.328 1 92.19 89 LEU A C 1
ATOM 682 O O . LEU A 1 89 ? 1.976 2.119 -7.164 1 92.19 89 LEU A O 1
ATOM 686 N N . ALA A 1 90 ? 3.23 1.02 -8.648 1 94.88 90 ALA A N 1
ATOM 687 C CA . ALA A 1 90 ? 4.203 0.59 -7.648 1 94.88 90 ALA A CA 1
ATOM 688 C C . ALA A 1 90 ? 4.887 1.79 -7 1 94.88 90 ALA A C 1
ATOM 690 O O . ALA A 1 90 ? 5.004 1.857 -5.773 1 94.88 90 ALA A O 1
ATOM 691 N N . HIS A 1 91 ? 5.289 2.732 -7.836 1 96 91 HIS A N 1
ATOM 692 C CA . HIS A 1 91 ? 5.941 3.939 -7.34 1 96 91 HIS A CA 1
ATOM 693 C C . HIS A 1 91 ? 5.016 4.734 -6.426 1 96 91 HIS A C 1
ATOM 695 O O . HIS A 1 91 ? 5.418 5.156 -5.34 1 96 91 HIS A O 1
ATOM 701 N N . GLU A 1 92 ? 3.838 4.887 -6.855 1 93.44 92 GLU A N 1
ATOM 702 C CA . GLU A 1 92 ? 2.861 5.648 -6.082 1 93.44 92 GLU A CA 1
ATOM 703 C C . GLU A 1 92 ? 2.592 4.988 -4.73 1 93.44 92 GLU A C 1
ATOM 705 O O . GLU A 1 92 ? 2.506 5.672 -3.709 1 93.44 92 GLU A O 1
ATOM 710 N N . GLU A 1 93 ? 2.414 3.734 -4.742 1 94.12 93 GLU A N 1
ATOM 711 C CA . GLU A 1 93 ? 2.168 3.008 -3.498 1 94.12 93 GLU A CA 1
ATOM 712 C C . GLU A 1 93 ? 3.355 3.121 -2.549 1 94.12 93 GLU A C 1
ATOM 714 O O . GLU A 1 93 ? 3.178 3.33 -1.347 1 94.12 93 GLU A O 1
ATOM 719 N N . LEU A 1 94 ? 4.539 2.977 -3.078 1 96.69 94 LEU A N 1
ATOM 720 C CA . LEU A 1 94 ? 5.742 3.105 -2.262 1 96.69 94 LEU A CA 1
ATOM 721 C C . LEU A 1 94 ? 5.852 4.508 -1.672 1 96.69 94 LEU A C 1
ATOM 723 O O . LEU A 1 94 ? 6.113 4.664 -0.477 1 96.69 94 LEU A O 1
ATOM 727 N N . ARG A 1 95 ? 5.609 5.48 -2.504 1 94.81 95 ARG A N 1
ATOM 728 C CA . ARG A 1 95 ? 5.695 6.867 -2.059 1 94.81 95 ARG A CA 1
ATOM 729 C C . ARG A 1 95 ? 4.715 7.133 -0.918 1 94.81 95 ARG A C 1
ATOM 731 O O . ARG A 1 95 ? 5.082 7.746 0.088 1 94.81 95 ARG A O 1
ATOM 738 N N . ARG A 1 96 ? 3.52 6.668 -1.108 1 93.25 96 ARG A N 1
ATOM 739 C CA . ARG A 1 96 ? 2.479 6.887 -0.108 1 93.25 96 ARG A CA 1
ATOM 740 C C . ARG A 1 96 ? 2.84 6.215 1.212 1 93.25 96 ARG A C 1
ATOM 742 O O . ARG A 1 96 ? 2.689 6.812 2.279 1 93.25 96 ARG A O 1
ATOM 749 N N . THR A 1 97 ? 3.279 5.016 1.16 1 95.5 97 THR A N 1
ATOM 750 C CA . THR A 1 97 ? 3.623 4.273 2.367 1 95.5 97 THR A CA 1
ATOM 751 C C . THR A 1 97 ? 4.816 4.91 3.072 1 95.5 97 THR A C 1
ATOM 753 O O . THR A 1 97 ? 4.82 5.051 4.297 1 95.5 97 THR A O 1
ATOM 756 N N . LEU A 1 98 ? 5.816 5.328 2.322 1 96.5 98 LEU A N 1
ATOM 757 C CA . LEU A 1 98 ? 7.004 5.957 2.891 1 96.5 98 LEU A CA 1
ATOM 758 C C . LEU A 1 98 ? 6.648 7.277 3.562 1 96.5 98 LEU A C 1
ATOM 760 O O . LEU A 1 98 ? 7.082 7.547 4.684 1 96.5 98 LEU A O 1
ATOM 764 N N . ALA A 1 99 ? 5.863 8.062 2.893 1 93.88 99 ALA A N 1
ATOM 765 C CA . ALA A 1 99 ? 5.457 9.352 3.441 1 93.88 99 ALA A CA 1
ATOM 766 C C . ALA A 1 99 ? 4.715 9.172 4.762 1 93.88 99 ALA A C 1
ATOM 768 O O . ALA A 1 99 ? 5.008 9.859 5.746 1 93.88 99 ALA A O 1
ATOM 769 N N . ARG A 1 100 ? 3.783 8.266 4.723 1 93 100 ARG A N 1
ATOM 770 C CA . ARG A 1 100 ? 3 8.016 5.93 1 93 100 ARG A CA 1
ATOM 771 C C . ARG A 1 100 ? 3.893 7.535 7.07 1 93 100 ARG A C 1
ATOM 773 O O . ARG A 1 100 ? 3.754 7.996 8.211 1 93 100 ARG A O 1
ATOM 780 N N . ALA A 1 101 ? 4.781 6.645 6.801 1 94.5 101 ALA A N 1
ATOM 781 C CA . ALA A 1 101 ? 5.676 6.098 7.82 1 94.5 101 ALA A CA 1
ATOM 782 C C . ALA A 1 101 ? 6.543 7.195 8.43 1 94.5 101 ALA A C 1
ATOM 784 O O . ALA A 1 101 ? 6.699 7.266 9.656 1 94.5 101 ALA A O 1
ATOM 785 N N . VAL A 1 102 ? 7.039 8.047 7.652 1 93 102 VAL A N 1
ATOM 786 C CA . VAL A 1 102 ? 7.914 9.117 8.125 1 93 102 VAL A CA 1
ATOM 787 C C . VAL A 1 102 ? 7.125 10.078 9.008 1 93 102 VAL A C 1
ATOM 789 O O . VAL A 1 102 ? 7.598 10.484 10.07 1 93 102 VAL A O 1
ATOM 792 N N . VAL A 1 103 ? 5.961 10.406 8.523 1 91.69 103 VAL A N 1
ATOM 793 C CA . VAL A 1 103 ? 5.145 11.367 9.266 1 91.69 103 VAL A CA 1
ATOM 794 C C . VAL A 1 103 ? 4.742 10.773 10.617 1 91.69 103 VAL A C 1
ATOM 796 O O . VAL A 1 103 ? 4.555 11.5 11.594 1 91.69 103 VAL A O 1
ATOM 799 N N . GLN A 1 104 ? 4.672 9.477 10.648 1 91.12 104 GLN A N 1
ATOM 800 C CA . GLN A 1 104 ? 4.309 8.797 11.891 1 91.12 104 GLN A CA 1
ATOM 801 C C . GLN A 1 104 ? 5.516 8.656 12.812 1 91.12 104 GLN A C 1
ATOM 803 O O . GLN A 1 104 ? 5.383 8.195 13.945 1 91.12 104 GLN A O 1
ATOM 808 N N . GLY A 1 105 ? 6.75 8.969 12.266 1 89.75 105 GLY A N 1
ATOM 809 C CA . GLY A 1 105 ? 7.91 9.047 13.141 1 89.75 105 GLY A CA 1
ATOM 810 C C . GLY A 1 105 ? 8.953 7.992 12.836 1 89.75 105 GLY A C 1
ATOM 811 O O . GLY A 1 105 ? 9.953 7.871 13.547 1 89.75 105 GLY A O 1
ATOM 812 N N . ILE A 1 106 ? 8.734 7.148 11.883 1 92.5 106 ILE A N 1
ATOM 813 C CA . ILE A 1 106 ? 9.766 6.195 11.492 1 92.5 106 ILE A CA 1
ATOM 814 C C . ILE A 1 106 ? 10.852 6.914 10.688 1 92.5 106 ILE A C 1
ATOM 816 O O . ILE A 1 106 ? 10.562 7.582 9.695 1 92.5 106 ILE A O 1
ATOM 820 N N . SER A 1 107 ? 12.07 6.75 11.102 1 90.81 107 SER A N 1
ATOM 821 C CA . SER A 1 107 ? 13.156 7.488 10.469 1 90.81 107 SER A CA 1
ATOM 822 C C . SER A 1 107 ? 13.398 7.012 9.039 1 90.81 107 SER A C 1
ATOM 824 O O . SER A 1 107 ? 13.25 5.82 8.75 1 90.81 107 SER A O 1
ATOM 826 N N . PRO A 1 108 ? 13.766 7.918 8.188 1 93.06 108 PRO A N 1
ATOM 827 C CA . PRO A 1 108 ? 14.102 7.523 6.82 1 93.06 108 PRO A CA 1
ATOM 828 C C . PRO A 1 108 ? 15.211 6.473 6.766 1 93.06 108 PRO A C 1
ATOM 830 O O . PRO A 1 108 ? 15.195 5.594 5.902 1 93.06 108 PRO A O 1
ATOM 833 N N . GLU A 1 109 ? 16.109 6.566 7.676 1 93.56 109 GLU A N 1
ATOM 834 C CA . GLU A 1 109 ? 17.203 5.594 7.719 1 93.56 109 GLU A CA 1
ATOM 835 C C . GLU A 1 109 ? 16.672 4.191 8.016 1 93.56 109 GLU A C 1
ATOM 837 O O . GLU A 1 109 ? 17.109 3.219 7.398 1 93.56 109 GLU A O 1
ATOM 842 N N . GLU A 1 110 ? 15.812 4.129 8.93 1 94.88 110 GLU A N 1
ATOM 843 C CA . GLU A 1 110 ? 15.211 2.842 9.273 1 94.88 110 GLU A CA 1
ATOM 844 C C . GLU A 1 110 ? 14.453 2.256 8.086 1 94.88 110 GLU A C 1
ATOM 846 O O . GLU A 1 110 ? 14.555 1.06 7.805 1 94.88 110 GLU A O 1
ATOM 851 N N . LEU A 1 111 ? 13.68 3.092 7.449 1 96.62 111 LEU A N 1
ATOM 852 C CA . LEU A 1 111 ? 12.906 2.646 6.293 1 96.62 111 LEU A CA 1
ATOM 853 C C . LEU A 1 111 ? 13.836 2.186 5.172 1 96.62 111 LEU A C 1
ATOM 855 O O . LEU A 1 111 ? 13.586 1.158 4.539 1 96.62 111 LEU A O 1
ATOM 859 N N . GLN A 1 112 ? 14.891 2.953 4.93 1 96.56 112 GLN A N 1
ATOM 860 C CA . GLN A 1 112 ? 15.875 2.588 3.916 1 96.56 112 GLN A CA 1
ATOM 861 C C . GLN A 1 112 ? 16.516 1.234 4.227 1 96.56 112 GLN A C 1
ATOM 863 O O . GLN A 1 112 ? 16.656 0.392 3.338 1 96.56 112 GLN A O 1
ATOM 868 N N . CYS A 1 113 ? 16.875 1.043 5.438 1 97.38 113 CYS A N 1
ATOM 869 C CA . CYS A 1 113 ? 17.469 -0.215 5.863 1 97.38 113 CYS A CA 1
ATOM 870 C C . CYS A 1 113 ? 16.5 -1.374 5.684 1 97.38 113 CYS A C 1
ATOM 872 O O . CYS A 1 113 ? 16.891 -2.445 5.215 1 97.38 113 CYS A O 1
ATOM 874 N N . TYR A 1 114 ? 15.328 -1.112 6.066 1 97.44 114 TYR A N 1
ATOM 875 C CA . TYR A 1 114 ? 14.32 -2.16 5.945 1 97.44 114 TYR A CA 1
ATOM 876 C C . TYR A 1 114 ? 14.109 -2.551 4.488 1 97.44 114 TYR A C 1
ATOM 878 O O . TYR A 1 114 ? 14.102 -3.738 4.152 1 97.44 114 TYR A O 1
ATOM 886 N N . VAL A 1 115 ? 13.898 -1.595 3.617 1 97.56 115 VAL A N 1
ATOM 887 C CA . VAL A 1 115 ? 13.656 -1.838 2.199 1 97.56 115 VAL A CA 1
ATOM 888 C C . VAL A 1 115 ? 14.844 -2.584 1.595 1 97.56 115 VAL A C 1
ATOM 890 O O . VAL A 1 115 ? 14.664 -3.545 0.843 1 97.56 115 VAL A O 1
ATOM 893 N N . SER A 1 116 ? 16.016 -2.16 1.943 1 96.56 116 SER A N 1
ATOM 894 C CA . SER A 1 116 ? 17.219 -2.826 1.443 1 96.56 116 SER A CA 1
ATOM 895 C C . SER A 1 116 ? 17.25 -4.289 1.868 1 96.56 116 SER A C 1
ATOM 897 O O . SER A 1 116 ? 17.562 -5.168 1.061 1 96.56 116 SER A O 1
ATOM 899 N N . ALA A 1 117 ? 16.922 -4.547 3.07 1 96.06 117 ALA A N 1
ATOM 900 C CA . ALA A 1 117 ? 16.922 -5.914 3.586 1 96.06 117 ALA A CA 1
ATOM 901 C C . ALA A 1 117 ? 15.883 -6.766 2.855 1 96.06 117 ALA A C 1
ATOM 903 O O . ALA A 1 117 ? 16.141 -7.922 2.525 1 96.06 117 ALA A O 1
ATOM 904 N N . GLN A 1 118 ? 14.719 -6.188 2.66 1 95.25 118 GLN A N 1
ATOM 905 C CA . GLN A 1 118 ? 13.656 -6.914 1.97 1 95.25 118 GLN A CA 1
ATOM 906 C C . GLN A 1 118 ? 14.047 -7.227 0.529 1 95.25 118 GLN A C 1
ATOM 908 O O . GLN A 1 118 ? 13.859 -8.352 0.059 1 95.25 118 GLN A O 1
ATOM 913 N N . LEU A 1 119 ? 14.57 -6.277 -0.177 1 94.62 119 LEU A N 1
ATOM 914 C CA . LEU A 1 119 ? 14.93 -6.453 -1.579 1 94.62 119 LEU A CA 1
ATOM 915 C C . LEU A 1 119 ? 16.062 -7.469 -1.726 1 94.62 119 LEU A C 1
ATOM 917 O O . LEU A 1 119 ? 16.125 -8.18 -2.729 1 94.62 119 LEU A O 1
ATOM 921 N N . ASP A 1 120 ? 16.922 -7.547 -0.711 1 92.38 120 ASP A N 1
ATOM 922 C CA . ASP A 1 120 ? 18.016 -8.508 -0.722 1 92.38 120 ASP A CA 1
ATOM 923 C C . ASP A 1 120 ? 17.5 -9.938 -0.647 1 92.38 120 ASP A C 1
ATOM 925 O O . ASP A 1 120 ? 18.156 -10.875 -1.103 1 92.38 120 ASP A O 1
ATOM 929 N N . GLN A 1 121 ? 16.312 -10.047 -0.091 1 88.75 121 GLN A N 1
ATOM 930 C CA . GLN A 1 121 ? 15.742 -11.375 0.09 1 88.75 121 GLN A CA 1
ATOM 931 C C . GLN A 1 121 ? 14.906 -11.789 -1.121 1 88.75 121 GLN A C 1
ATOM 933 O O . GLN A 1 121 ? 14.555 -12.961 -1.274 1 88.75 121 GLN A O 1
ATOM 938 N N . LEU A 1 122 ? 14.555 -10.773 -1.888 1 85.31 122 LEU A N 1
ATOM 939 C CA . LEU A 1 122 ? 13.711 -11.07 -3.043 1 85.31 122 LEU A CA 1
ATOM 940 C C . LEU A 1 122 ? 14.555 -11.508 -4.234 1 85.31 122 LEU A C 1
ATOM 942 O O . LEU A 1 122 ? 15.648 -10.977 -4.457 1 85.31 122 LEU A O 1
ATOM 946 N N . VAL A 1 123 ? 14.172 -12.609 -4.824 1 73.06 123 VAL A N 1
ATOM 947 C CA . VAL A 1 123 ? 14.898 -13.188 -5.949 1 73.06 123 VAL A CA 1
ATOM 948 C C . VAL A 1 123 ? 14.367 -12.609 -7.258 1 73.06 123 VAL A C 1
ATOM 950 O O . VAL A 1 123 ? 13.172 -12.352 -7.391 1 73.06 123 VAL A O 1
ATOM 953 N N . ALA A 1 124 ? 15.273 -11.938 -8.031 1 62.88 124 ALA A N 1
ATOM 954 C CA . ALA A 1 124 ? 14.836 -11.531 -9.359 1 62.88 124 ALA A CA 1
ATOM 955 C C . ALA A 1 124 ? 14.234 -12.711 -10.125 1 62.88 124 ALA A C 1
ATOM 957 O O . ALA A 1 124 ? 14.703 -13.844 -9.992 1 62.88 124 ALA A O 1
ATOM 958 N N . PRO A 1 125 ? 12.828 -12.531 -10.438 1 59.53 125 PRO A N 1
ATOM 959 C CA . PRO A 1 125 ? 12.227 -13.648 -11.164 1 59.53 125 PRO A CA 1
ATOM 960 C C . PRO A 1 125 ? 13.18 -14.273 -12.188 1 59.53 125 PRO A C 1
ATOM 962 O O . PRO A 1 125 ? 13.898 -13.555 -12.883 1 59.53 125 PRO A O 1
ATOM 965 N N . GLN A 1 126 ? 13.812 -15.398 -11.844 1 57.28 126 GLN A N 1
ATOM 966 C CA . GLN A 1 126 ? 14.695 -16.109 -12.758 1 57.28 126 GLN A CA 1
ATOM 967 C C . GLN A 1 126 ? 13.898 -16.891 -13.797 1 57.28 126 GLN A C 1
ATOM 969 O O . GLN A 1 126 ? 12.812 -17.391 -13.508 1 57.28 126 GLN A O 1
ATOM 974 N N . SER A 1 127 ? 14.07 -16.516 -15.055 1 54.5 127 SER A N 1
ATOM 975 C CA . SER A 1 127 ? 13.484 -17.297 -16.141 1 54.5 127 SER A CA 1
ATOM 976 C C . SER A 1 127 ? 13.789 -18.781 -15.961 1 54.5 127 SER A C 1
ATOM 978 O O . SER A 1 127 ? 14.82 -19.141 -15.398 1 54.5 127 SER A O 1
ATOM 980 N N . ALA A 1 128 ? 12.758 -19.656 -15.992 1 52 128 ALA A N 1
ATOM 981 C CA . ALA A 1 128 ? 12.938 -21.094 -16.016 1 52 128 ALA A CA 1
ATOM 982 C C . ALA A 1 128 ? 14.203 -21.484 -16.781 1 52 128 ALA A C 1
ATOM 984 O O . ALA A 1 128 ? 14.812 -22.516 -16.484 1 52 128 ALA A O 1
ATOM 985 N N . GLN A 1 129 ? 14.406 -20.828 -17.812 1 50.03 129 GLN A N 1
ATOM 986 C CA . GLN A 1 129 ? 15.516 -21.234 -18.672 1 50.03 129 GLN A CA 1
ATOM 987 C C . GLN A 1 129 ? 16.828 -21.219 -17.906 1 50.03 129 GLN A C 1
ATOM 989 O O . GLN A 1 129 ? 17.734 -22.016 -18.188 1 50.03 129 GLN A O 1
ATOM 994 N N . ASP A 1 130 ? 16.875 -20.344 -17.047 1 51.69 130 ASP A N 1
ATOM 995 C CA . ASP A 1 130 ? 18.172 -20.266 -16.375 1 51.69 130 ASP A CA 1
ATOM 996 C C . ASP A 1 130 ? 18.359 -21.438 -15.398 1 51.69 130 ASP A C 1
ATOM 998 O O . ASP A 1 130 ? 19.484 -21.828 -15.102 1 51.69 130 ASP A O 1
ATOM 1002 N N . SER A 1 131 ? 17.359 -21.906 -14.812 1 48 131 SER A N 1
ATOM 1003 C CA . SER A 1 131 ? 17.484 -23.078 -13.945 1 48 131 SER A CA 1
ATOM 1004 C C . SER A 1 131 ? 17.875 -24.312 -14.742 1 48 131 SER A C 1
ATOM 1006 O O . SER A 1 131 ? 18.594 -25.172 -14.242 1 48 131 SER A O 1
ATOM 1008 N N . ASN A 1 132 ? 17.219 -24.531 -15.914 1 47.66 132 ASN A N 1
ATOM 1009 C CA . ASN A 1 132 ? 17.531 -25.719 -16.703 1 47.66 132 ASN A CA 1
ATOM 1010 C C . ASN A 1 132 ? 18.969 -25.672 -17.234 1 47.66 132 ASN A C 1
ATOM 1012 O O . ASN A 1 132 ? 19.531 -26.719 -17.562 1 47.66 132 ASN A O 1
ATOM 1016 N N . ALA A 1 133 ? 19.484 -24.453 -17.594 1 50.03 133 ALA A N 1
ATOM 1017 C CA . ALA A 1 133 ? 20.859 -24.406 -18.109 1 50.03 133 ALA A CA 1
ATOM 1018 C C . ALA A 1 133 ? 21.859 -24.875 -17.078 1 50.03 133 ALA A C 1
ATOM 1020 O O . ALA A 1 133 ? 22.906 -25.438 -17.422 1 50.03 133 ALA A O 1
ATOM 1021 N N . LYS A 1 134 ? 21.562 -24.719 -15.867 1 49.91 134 LYS A N 1
ATOM 1022 C CA . LYS A 1 134 ? 22.516 -25.219 -14.875 1 49.91 134 LYS A CA 1
ATOM 1023 C C . LYS A 1 134 ? 22.453 -26.75 -14.797 1 49.91 134 LYS A C 1
ATOM 1025 O O . LYS A 1 134 ? 23.359 -27.375 -14.258 1 49.91 134 LYS A O 1
ATOM 1030 N N . ARG A 1 135 ? 21.328 -27.297 -15.055 1 51.09 135 ARG A N 1
ATOM 1031 C CA . ARG A 1 135 ? 21.25 -28.75 -14.938 1 51.09 135 ARG A CA 1
ATOM 1032 C C . ARG A 1 135 ? 21.969 -29.438 -16.109 1 51.09 135 ARG A C 1
ATOM 1034 O O . ARG A 1 135 ? 22.469 -30.562 -15.969 1 51.09 135 ARG A O 1
ATOM 1041 N N . THR A 1 136 ? 21.828 -28.812 -17.344 1 52.75 136 THR A N 1
ATOM 1042 C CA . THR A 1 136 ? 22.422 -29.531 -18.469 1 52.75 136 THR A CA 1
ATOM 1043 C C . THR A 1 136 ? 23.953 -29.391 -18.469 1 52.75 136 THR A C 1
ATOM 1045 O O . THR A 1 136 ? 24.641 -30.062 -19.234 1 52.75 136 THR A O 1
ATOM 1048 N N . LYS A 1 137 ? 24.484 -28.344 -17.828 1 54.16 137 LYS A N 1
ATOM 1049 C CA . LYS A 1 137 ? 25.938 -28.266 -17.875 1 54.16 137 LYS A CA 1
ATOM 1050 C C . LYS A 1 137 ? 26.578 -29.188 -16.844 1 54.16 137 LYS A C 1
ATOM 1052 O O . LYS A 1 137 ? 27.797 -29.219 -16.703 1 54.16 137 LYS A O 1
ATOM 1057 N N . GLN A 1 138 ? 25.688 -29.75 -15.883 1 38.84 138 GLN A N 1
ATOM 1058 C CA . GLN A 1 138 ? 26.375 -30.812 -15.156 1 38.84 138 GLN A CA 1
ATOM 1059 C C . GLN A 1 138 ? 26.25 -32.156 -15.883 1 38.84 138 GLN A C 1
ATOM 1061 O O . GLN A 1 138 ? 25.172 -32.5 -16.375 1 38.84 138 GLN A O 1
ATOM 1066 N N . MET B 1 1 ? -4.438 25.266 1.607 1 63.28 1 MET B N 1
ATOM 1067 C CA . MET B 1 1 ? -3.744 24.016 1.314 1 63.28 1 MET B CA 1
ATOM 1068 C C . MET B 1 1 ? -4.207 23.438 -0.019 1 63.28 1 MET B C 1
ATOM 1070 O O . MET B 1 1 ? -5.379 23.562 -0.38 1 63.28 1 MET B O 1
ATOM 1074 N N . TYR B 1 2 ? -3.328 23.391 -0.979 1 69.56 2 TYR B N 1
ATOM 1075 C CA . TYR B 1 2 ? -3.754 23.031 -2.328 1 69.56 2 TYR B CA 1
ATOM 1076 C C . TYR B 1 2 ? -3.85 21.531 -2.496 1 69.56 2 TYR B C 1
ATOM 1078 O O . TYR B 1 2 ? -2.859 20.812 -2.328 1 69.56 2 TYR B O 1
ATOM 1086 N N . ILE B 1 3 ? -4.973 20.953 -2.285 1 83.81 3 ILE B N 1
ATOM 1087 C CA . ILE B 1 3 ? -5.281 19.547 -2.555 1 83.81 3 ILE B CA 1
ATOM 1088 C C . ILE B 1 3 ? -5.988 19.422 -3.9 1 83.81 3 ILE B C 1
ATOM 1090 O O . ILE B 1 3 ? -6.773 20.297 -4.281 1 83.81 3 ILE B O 1
ATOM 1094 N N . THR B 1 4 ? -5.59 18.531 -4.641 1 89.19 4 THR B N 1
ATOM 1095 C CA . THR B 1 4 ? -6.262 18.219 -5.898 1 89.19 4 THR B CA 1
ATOM 1096 C C . THR B 1 4 ? -6.949 16.859 -5.816 1 89.19 4 THR B C 1
ATOM 1098 O O . THR B 1 4 ? -6.32 15.852 -5.484 1 89.19 4 THR B O 1
ATOM 1101 N N . ILE B 1 5 ? -8.25 16.875 -6.152 1 90.31 5 ILE B N 1
ATOM 1102 C CA . ILE B 1 5 ? -8.977 15.625 -6.051 1 90.31 5 ILE B CA 1
ATOM 1103 C C . ILE B 1 5 ? -9.492 15.211 -7.426 1 90.31 5 ILE B C 1
ATOM 1105 O O . ILE B 1 5 ? -9.766 16.062 -8.273 1 90.31 5 ILE B O 1
ATOM 1109 N N . ASN B 1 6 ? -9.562 13.969 -7.621 1 90.88 6 ASN B N 1
ATOM 1110 C CA . ASN B 1 6 ? -10.086 13.367 -8.844 1 90.88 6 ASN B CA 1
ATOM 1111 C C . ASN B 1 6 ? -11.258 12.438 -8.555 1 90.88 6 ASN B C 1
ATOM 1113 O O . ASN B 1 6 ? -11.055 11.281 -8.18 1 90.88 6 ASN B O 1
ATOM 1117 N N . PRO B 1 7 ? -12.461 12.859 -8.812 1 88.19 7 PRO B N 1
ATOM 1118 C CA . PRO B 1 7 ? -13.633 12.039 -8.508 1 88.19 7 PRO B CA 1
ATOM 1119 C C . PRO B 1 7 ? -13.727 10.789 -9.375 1 88.19 7 PRO B C 1
ATOM 1121 O O . PRO B 1 7 ? -14.43 9.836 -9.016 1 88.19 7 PRO B O 1
ATOM 1124 N N . GLY B 1 8 ? -13.078 10.781 -10.469 1 87.06 8 GLY B N 1
ATOM 1125 C CA . GLY B 1 8 ? -13.133 9.648 -11.375 1 87.06 8 GLY B CA 1
ATOM 1126 C C . GLY B 1 8 ? -12.156 8.547 -11 1 87.06 8 GLY B C 1
ATOM 1127 O O . GLY B 1 8 ? -12.164 7.473 -11.617 1 87.06 8 GLY B O 1
ATOM 1128 N N . SER B 1 9 ? -11.391 8.797 -9.992 1 88.62 9 SER B N 1
ATOM 1129 C CA . SER B 1 9 ? -10.391 7.832 -9.555 1 88.62 9 SER B CA 1
ATOM 1130 C C . SER B 1 9 ? -11.023 6.695 -8.766 1 88.62 9 SER B C 1
ATOM 1132 O O . SER B 1 9 ? -12.086 6.867 -8.172 1 88.62 9 SER B O 1
ATOM 1134 N N . GLU B 1 10 ? -10.344 5.547 -8.789 1 85.56 10 GLU B N 1
ATOM 1135 C CA . GLU B 1 10 ? -10.805 4.414 -7.992 1 85.56 10 GLU B CA 1
ATOM 1136 C C . GLU B 1 10 ? -10.508 4.617 -6.512 1 85.56 10 GLU B C 1
ATOM 1138 O O . GLU B 1 10 ? -11.055 3.914 -5.656 1 85.56 10 GLU B O 1
ATOM 1143 N N . ILE B 1 11 ? -9.734 5.621 -6.246 1 88.94 11 ILE B N 1
ATOM 1144 C CA . ILE B 1 11 ? -9.391 5.93 -4.863 1 88.94 11 ILE B CA 1
ATOM 1145 C C . ILE B 1 11 ? -10.469 6.816 -4.246 1 88.94 11 ILE B C 1
ATOM 1147 O O . ILE B 1 11 ? -10.781 7.883 -4.777 1 88.94 11 ILE B O 1
ATOM 1151 N N . PRO B 1 12 ? -10.969 6.402 -3.135 1 94.88 12 PRO B N 1
ATOM 1152 C CA . PRO B 1 12 ? -11.984 7.223 -2.482 1 94.88 12 PRO B CA 1
ATOM 1153 C C . PRO B 1 12 ? -11.508 8.641 -2.182 1 94.88 12 PRO B C 1
ATOM 1155 O O . PRO B 1 12 ? -10.336 8.836 -1.847 1 94.88 12 PRO B O 1
ATOM 1158 N N . LEU B 1 13 ? -12.367 9.562 -2.236 1 95.44 13 LEU B N 1
ATOM 1159 C CA . LEU B 1 13 ? -12.031 10.977 -2.096 1 95.44 13 LEU B CA 1
ATOM 1160 C C . LEU B 1 13 ? -11.383 11.25 -0.744 1 95.44 13 LEU B C 1
ATOM 1162 O O . LEU B 1 13 ? -10.43 12.031 -0.653 1 95.44 13 LEU B O 1
ATOM 1166 N N . PHE B 1 14 ? -11.922 10.664 0.345 1 96.94 14 PHE B N 1
ATOM 1167 C CA . PHE B 1 14 ? -11.344 10.906 1.664 1 96.94 14 PHE B CA 1
ATOM 1168 C C . PHE B 1 14 ? -9.898 10.438 1.716 1 96.94 14 PHE B C 1
ATOM 1170 O O . PHE B 1 14 ? -9.062 11.055 2.377 1 96.94 14 PHE B O 1
ATOM 1177 N N . GLN B 1 15 ? -9.648 9.422 1.012 1 95.5 15 GLN B N 1
ATOM 1178 C CA . GLN B 1 15 ? -8.289 8.883 0.974 1 95.5 15 GLN B CA 1
ATOM 1179 C C . GLN B 1 15 ? -7.355 9.805 0.189 1 95.5 15 GLN B C 1
ATOM 1181 O O . GLN B 1 15 ? -6.184 9.953 0.538 1 95.5 15 GLN B O 1
ATOM 1186 N N . GLN B 1 16 ? -7.848 10.328 -0.85 1 94.88 16 GLN B N 1
ATOM 1187 C CA . GLN B 1 16 ? -7.059 11.289 -1.617 1 94.88 16 GLN B CA 1
ATOM 1188 C C . GLN B 1 16 ? -6.664 12.484 -0.76 1 94.88 16 GLN B C 1
ATOM 1190 O O . GLN B 1 16 ? -5.508 12.906 -0.764 1 94.88 16 GLN B O 1
ATOM 1195 N N . ILE B 1 17 ? -7.617 12.953 -0.025 1 95.88 17 ILE B N 1
ATOM 1196 C CA . ILE B 1 17 ? -7.375 14.086 0.859 1 95.88 17 ILE B CA 1
ATOM 1197 C C . ILE B 1 17 ? -6.348 13.703 1.922 1 95.88 17 ILE B C 1
ATOM 1199 O O . ILE B 1 17 ? -5.371 14.43 2.135 1 95.88 17 ILE B O 1
ATOM 1203 N N . HIS B 1 18 ? -6.605 12.594 2.512 1 96.31 18 HIS B N 1
ATOM 1204 C CA . HIS B 1 18 ? -5.688 12.078 3.52 1 96.31 18 HIS B CA 1
ATOM 1205 C C . HIS B 1 18 ? -4.266 11.984 2.979 1 96.31 18 HIS B C 1
ATOM 1207 O O . HIS B 1 18 ? -3.332 12.516 3.584 1 96.31 18 HIS B O 1
ATOM 1213 N N . ASP B 1 19 ? -4.148 11.352 1.859 1 94.62 19 ASP B N 1
ATOM 1214 C CA . ASP B 1 19 ? -2.832 11.07 1.299 1 94.62 19 ASP B CA 1
ATOM 1215 C C . ASP B 1 19 ? -2.102 12.359 0.937 1 94.62 19 ASP B C 1
ATOM 1217 O O . ASP B 1 19 ? -0.89 12.469 1.138 1 94.62 19 ASP B O 1
ATOM 1221 N N . GLN B 1 20 ? -2.75 13.25 0.422 1 94.31 20 GLN B N 1
ATOM 1222 C CA . GLN B 1 20 ? -2.129 14.508 0.021 1 94.31 20 GLN B CA 1
ATOM 1223 C C . GLN B 1 20 ? -1.666 15.305 1.237 1 94.31 20 GLN B C 1
ATOM 1225 O O . GLN B 1 20 ? -0.621 15.953 1.198 1 94.31 20 GLN B O 1
ATO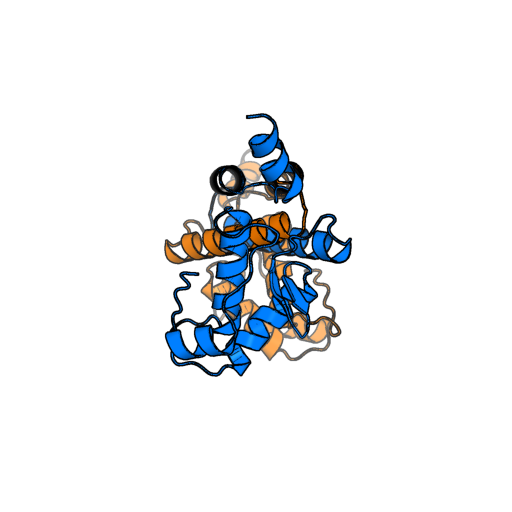M 1230 N N . ILE B 1 21 ? -2.451 15.273 2.301 1 93.94 21 ILE B N 1
ATOM 1231 C CA . ILE B 1 21 ? -2.025 15.945 3.523 1 93.94 21 ILE B CA 1
ATOM 1232 C C . ILE B 1 21 ? -0.78 15.258 4.082 1 93.94 21 ILE B C 1
ATOM 1234 O O . ILE B 1 21 ? 0.185 15.93 4.461 1 93.94 21 ILE B O 1
ATOM 1238 N N . VAL B 1 22 ? -0.782 13.977 4.082 1 94.12 22 VAL B N 1
ATOM 1239 C CA . VAL B 1 22 ? 0.36 13.211 4.566 1 94.12 22 VAL B CA 1
ATOM 1240 C C . VAL B 1 22 ? 1.602 13.562 3.75 1 94.12 22 VAL B C 1
ATOM 1242 O O . VAL B 1 22 ? 2.668 13.828 4.309 1 94.12 22 VAL B O 1
ATOM 1245 N N . GLU B 1 23 ? 1.419 13.578 2.498 1 92.44 23 GLU B N 1
ATOM 1246 C CA . GLU B 1 23 ? 2.545 13.875 1.616 1 92.44 23 GLU B CA 1
ATOM 1247 C C . GLU B 1 23 ? 3.049 15.297 1.823 1 92.44 23 GLU B C 1
ATOM 1249 O O . GLU B 1 23 ? 4.254 15.547 1.788 1 92.44 23 GLU B O 1
ATOM 1254 N N . ALA B 1 24 ? 2.166 16.219 2.039 1 92.12 24 ALA B N 1
ATOM 1255 C CA . ALA B 1 24 ? 2.543 17.594 2.283 1 92.12 24 ALA B CA 1
ATOM 1256 C C . ALA B 1 24 ? 3.316 17.734 3.59 1 92.12 24 ALA B C 1
ATOM 1258 O O . ALA B 1 24 ? 4.277 18.516 3.672 1 92.12 24 ALA B O 1
ATOM 1259 N N . VAL B 1 25 ? 2.902 17.016 4.578 1 91.62 25 VAL B N 1
ATOM 1260 C CA . VAL B 1 25 ? 3.604 17.031 5.859 1 91.62 25 VAL B CA 1
ATOM 1261 C C . VAL B 1 25 ? 4.988 16.422 5.695 1 91.62 25 VAL B C 1
ATOM 1263 O O . VAL B 1 25 ? 5.988 16.984 6.148 1 91.62 25 VAL B O 1
ATOM 1266 N N . ALA B 1 26 ? 5.023 15.328 5.035 1 91.06 26 ALA B N 1
ATOM 1267 C CA . ALA B 1 26 ? 6.277 14.602 4.832 1 91.06 26 ALA B CA 1
ATOM 1268 C C . ALA B 1 26 ? 7.273 15.445 4.039 1 91.06 26 ALA B C 1
ATOM 1270 O O . ALA B 1 26 ? 8.484 15.367 4.273 1 91.06 26 ALA B O 1
ATOM 1271 N N . ALA B 1 27 ? 6.746 16.203 3.152 1 88.56 27 ALA B N 1
ATOM 1272 C CA . ALA B 1 27 ? 7.586 17.031 2.287 1 88.56 27 ALA B CA 1
ATOM 1273 C C . ALA B 1 27 ? 7.949 18.344 2.965 1 88.56 27 ALA B C 1
ATOM 1275 O O . ALA B 1 27 ? 8.766 19.109 2.447 1 88.56 27 ALA B O 1
ATOM 1276 N N . GLY B 1 28 ? 7.27 18.625 4 1 87.88 28 GLY B N 1
ATOM 1277 C CA . GLY B 1 28 ? 7.559 19.859 4.73 1 87.88 28 GLY B CA 1
ATOM 1278 C C . GLY B 1 28 ? 6.695 21.031 4.293 1 87.88 28 GLY B C 1
ATOM 1279 O O . GLY B 1 28 ? 6.898 22.156 4.742 1 87.88 28 GLY B O 1
ATOM 1280 N N . ASP B 1 29 ? 5.762 20.797 3.371 1 88.62 29 ASP B N 1
ATOM 1281 C CA . ASP B 1 29 ? 4.848 21.844 2.92 1 88.62 29 ASP B CA 1
ATOM 1282 C C . ASP B 1 29 ? 3.842 22.203 4.012 1 88.62 29 ASP B C 1
ATOM 1284 O O . ASP B 1 29 ? 3.344 23.328 4.059 1 88.62 29 ASP B O 1
ATOM 1288 N N . LEU B 1 30 ? 3.488 21.25 4.805 1 90.5 30 LEU B N 1
ATOM 1289 C CA . LEU B 1 30 ? 2.736 21.422 6.043 1 90.5 30 LEU B CA 1
ATOM 1290 C C . LEU B 1 30 ? 3.588 21.047 7.254 1 90.5 30 LEU B C 1
ATOM 1292 O O . LEU B 1 30 ? 4.254 20 7.254 1 90.5 30 LEU B O 1
ATOM 1296 N N . VAL B 1 31 ? 3.543 21.906 8.219 1 88.5 31 VAL B N 1
ATOM 1297 C CA . VAL B 1 31 ? 4.504 21.719 9.305 1 88.5 31 VAL B CA 1
ATOM 1298 C C . VAL B 1 31 ? 3.768 21.578 10.633 1 88.5 31 VAL B C 1
ATOM 1300 O O . VAL B 1 31 ? 2.59 21.938 10.734 1 88.5 31 VAL B O 1
ATOM 1303 N N . GLU B 1 32 ? 4.434 21.031 11.57 1 89.12 32 GLU B N 1
ATOM 1304 C CA . GLU B 1 32 ? 3.879 20.891 12.914 1 89.12 32 GLU B CA 1
ATOM 1305 C C . GLU B 1 32 ? 3.314 22.203 13.43 1 89.12 32 GLU B C 1
ATOM 1307 O O . GLU B 1 32 ? 3.945 23.25 13.289 1 89.12 32 GLU B O 1
ATOM 1312 N N . GLY B 1 33 ? 2.148 22.094 13.984 1 89.62 33 GLY B N 1
ATOM 1313 C CA . GLY B 1 33 ? 1.528 23.281 14.562 1 89.62 33 GLY B CA 1
ATOM 1314 C C . GLY B 1 33 ? 0.656 24.031 13.586 1 89.62 33 GLY B C 1
ATOM 1315 O O . GLY B 1 33 ? -0.15 24.875 13.984 1 89.62 33 GLY B O 1
ATOM 1316 N N . GLN B 1 34 ? 0.77 23.797 12.344 1 91.12 34 GLN B N 1
ATOM 1317 C CA . GLN B 1 34 ? -0.02 24.469 11.32 1 91.12 34 GLN B CA 1
ATOM 1318 C C . GLN B 1 34 ? -1.471 24 11.344 1 91.12 34 GLN B C 1
ATOM 1320 O O . GLN B 1 34 ? -1.737 22.812 11.492 1 91.12 34 GLN B O 1
ATOM 1325 N N . ARG B 1 35 ? -2.309 24.938 11.141 1 93.25 35 ARG B N 1
ATOM 1326 C CA . ARG B 1 35 ? -3.73 24.609 11.125 1 93.25 35 ARG B CA 1
ATOM 1327 C C . ARG B 1 35 ? -4.18 24.219 9.719 1 93.25 35 ARG B C 1
ATOM 1329 O O . ARG B 1 35 ? -3.787 24.844 8.734 1 93.25 35 ARG B O 1
ATOM 1336 N N . LEU B 1 36 ? -4.918 23.188 9.711 1 94.81 36 LEU B N 1
ATOM 1337 C CA . LEU B 1 36 ? -5.555 22.828 8.453 1 94.81 36 LEU B CA 1
ATOM 1338 C C . LEU B 1 36 ? -6.785 23.688 8.195 1 94.81 36 LEU B C 1
ATOM 1340 O O . LEU B 1 36 ? -7.422 24.172 9.133 1 94.81 36 LEU B O 1
ATOM 1344 N N . ASP B 1 37 ? -7.117 23.812 6.871 1 94.06 37 ASP B N 1
ATOM 1345 C CA . ASP B 1 37 ? -8.367 24.484 6.543 1 94.06 37 ASP B CA 1
ATOM 1346 C C . ASP B 1 37 ? -9.562 23.766 7.176 1 94.06 37 ASP B C 1
ATOM 1348 O O . ASP B 1 37 ? -9.578 22.547 7.258 1 94.06 37 ASP B O 1
ATOM 1352 N N . PRO B 1 38 ? -10.5 24.594 7.59 1 94.06 38 PRO B N 1
ATOM 1353 C CA . PRO B 1 38 ? -11.68 23.953 8.18 1 94.06 38 PRO B CA 1
ATOM 1354 C C . PRO B 1 38 ? -12.367 22.984 7.223 1 94.06 38 PRO B C 1
ATOM 1356 O O . PRO B 1 38 ? -12.391 23.219 6.012 1 94.06 38 PRO B O 1
ATOM 1359 N N . VAL B 1 39 ? -12.906 21.906 7.762 1 94.75 39 VAL B N 1
ATOM 1360 C CA . VAL B 1 39 ? -13.57 20.828 7.02 1 94.75 39 VAL B CA 1
ATOM 1361 C C . VAL B 1 39 ? -14.57 21.438 6.035 1 94.75 39 VAL B C 1
ATOM 1363 O O . VAL B 1 39 ? -14.578 21.078 4.852 1 94.75 39 VAL B O 1
ATOM 1366 N N . ARG B 1 40 ? -15.383 22.375 6.508 1 94.62 40 ARG B N 1
ATOM 1367 C CA . ARG B 1 40 ? -16.438 22.953 5.684 1 94.62 40 ARG B CA 1
ATOM 1368 C C . ARG B 1 40 ? -15.852 23.75 4.523 1 94.62 40 ARG B C 1
ATOM 1370 O O . ARG B 1 40 ? -16.406 23.766 3.424 1 94.62 40 ARG B O 1
ATOM 1377 N N . ARG B 1 41 ? -14.805 24.422 4.754 1 94.81 41 ARG B N 1
ATOM 1378 C CA . ARG B 1 41 ? -14.156 25.188 3.701 1 94.81 41 ARG B CA 1
ATOM 1379 C C . ARG B 1 41 ? -13.586 24.281 2.619 1 94.81 41 ARG B C 1
ATOM 1381 O O . ARG B 1 41 ? -13.797 24.516 1.428 1 94.81 41 ARG B O 1
ATOM 1388 N N . VAL B 1 42 ? -12.898 23.219 3.023 1 94.5 42 VAL B N 1
ATOM 1389 C CA . VAL B 1 42 ? -12.328 22.266 2.08 1 94.5 42 VAL B CA 1
ATOM 1390 C C . VAL B 1 42 ? -13.438 21.641 1.239 1 94.5 42 VAL B C 1
ATOM 1392 O O . VAL B 1 42 ? -13.312 21.531 0.017 1 94.5 42 VAL B O 1
ATOM 1395 N N . ALA B 1 43 ? -14.469 21.188 1.913 1 95.94 43 ALA B N 1
ATOM 1396 C CA . ALA B 1 43 ? -15.602 20.578 1.22 1 95.94 43 ALA B CA 1
ATOM 1397 C C . ALA B 1 43 ? -16.188 21.531 0.175 1 95.94 43 ALA B C 1
ATOM 1399 O O . ALA B 1 43 ? -16.469 21.109 -0.951 1 95.94 43 ALA B O 1
ATOM 1400 N N . ALA B 1 44 ? -16.312 22.781 0.552 1 94.81 44 ALA B N 1
ATOM 1401 C CA . ALA B 1 44 ? -16.859 23.797 -0.341 1 94.81 44 ALA B CA 1
ATOM 1402 C C . ALA B 1 44 ? -15.945 24.031 -1.543 1 94.81 44 ALA B C 1
ATOM 1404 O O . ALA B 1 44 ? -16.422 24.156 -2.674 1 94.81 44 ALA B O 1
ATOM 1405 N N . ASP B 1 45 ? -14.727 24.031 -1.381 1 92 45 ASP B N 1
ATOM 1406 C CA . ASP B 1 45 ? -13.742 24.266 -2.436 1 92 45 ASP B CA 1
ATOM 1407 C C . ASP B 1 45 ? -13.828 23.188 -3.516 1 92 45 ASP B C 1
ATOM 1409 O O . ASP B 1 45 ? -13.602 23.469 -4.695 1 92 45 ASP B O 1
ATOM 1413 N N . PHE B 1 46 ? -14.242 21.938 -3.08 1 91.19 46 PHE B N 1
ATOM 1414 C CA . PHE B 1 46 ? -14.211 20.828 -4.023 1 91.19 46 PHE B CA 1
ATOM 1415 C C . PHE B 1 46 ? -15.625 20.359 -4.355 1 91.19 46 PHE B C 1
ATOM 1417 O O . PHE B 1 46 ? -15.812 19.453 -5.176 1 91.19 46 PHE B O 1
ATOM 1424 N N . GLY B 1 47 ? -16.5 20.953 -3.711 1 93.19 47 GLY B N 1
ATOM 1425 C CA . GLY B 1 47 ? -17.875 20.578 -3.969 1 93.19 47 GLY B CA 1
ATOM 1426 C C . GLY B 1 47 ? -18.219 19.172 -3.523 1 93.19 47 GLY B C 1
ATOM 1427 O O . GLY B 1 47 ? -18.891 18.438 -4.246 1 93.19 47 GLY B O 1
ATOM 1428 N N . ILE B 1 48 ? -17.688 18.828 -2.406 1 94.38 48 ILE B N 1
ATOM 1429 C CA . ILE B 1 48 ? -17.953 17.484 -1.926 1 94.38 48 ILE B CA 1
ATOM 1430 C C . ILE B 1 48 ? -18.609 17.547 -0.548 1 94.38 48 ILE B C 1
ATOM 1432 O O . ILE B 1 48 ? -18.703 18.609 0.05 1 94.38 48 ILE B O 1
ATOM 1436 N N . ASN B 1 49 ? -19.016 16.406 -0.072 1 96.31 49 ASN B N 1
ATOM 1437 C CA . ASN B 1 49 ? -19.672 16.281 1.223 1 96.31 49 ASN B CA 1
ATOM 1438 C C . ASN B 1 49 ? -18.703 16.5 2.375 1 96.31 49 ASN B C 1
ATOM 1440 O O . ASN B 1 49 ? -17.641 15.875 2.432 1 96.31 49 ASN B O 1
ATOM 1444 N N . PRO B 1 50 ? -19.031 17.422 3.295 1 97.12 50 PRO B N 1
ATOM 1445 C CA . PRO B 1 50 ? -18.156 17.641 4.445 1 97.12 50 PRO B CA 1
ATOM 1446 C C . PRO B 1 50 ? -17.828 16.359 5.203 1 97.12 50 PRO B C 1
ATOM 1448 O O . PRO B 1 50 ? -16.75 16.25 5.781 1 97.12 50 PRO B O 1
ATOM 1451 N N . ALA B 1 51 ? -18.703 15.445 5.141 1 98 51 ALA B N 1
ATOM 1452 C CA . ALA B 1 51 ? -18.469 14.172 5.828 1 98 51 ALA B CA 1
ATOM 1453 C C . ALA B 1 51 ? -17.266 13.445 5.242 1 98 51 ALA B C 1
ATOM 1455 O O . ALA B 1 51 ? -16.562 12.734 5.957 1 98 51 ALA B O 1
ATOM 1456 N N . THR B 1 52 ? -17.047 13.633 3.975 1 97.75 52 THR B N 1
ATOM 1457 C CA . THR B 1 52 ? -15.914 13.031 3.287 1 97.75 52 THR B CA 1
ATOM 1458 C C . THR B 1 52 ? -14.602 13.641 3.775 1 97.75 52 THR B C 1
ATOM 1460 O O . THR B 1 52 ? -13.648 12.922 4.059 1 97.75 52 THR B O 1
ATOM 1463 N N . VAL B 1 53 ? -14.602 14.914 3.896 1 96.38 53 VAL B N 1
ATOM 1464 C CA . VAL B 1 53 ? -13.422 15.609 4.395 1 96.38 53 VAL B CA 1
ATOM 1465 C C . VAL B 1 53 ? -13.18 15.234 5.855 1 96.38 53 VAL B C 1
ATOM 1467 O O . VAL B 1 53 ? -12.047 14.961 6.254 1 96.38 53 VAL B O 1
ATOM 1470 N N . LYS B 1 54 ? -14.211 15.188 6.602 1 96.69 54 LYS B N 1
ATOM 1471 C CA . LYS B 1 54 ? -14.109 14.836 8.016 1 96.69 54 LYS B CA 1
ATOM 1472 C C . LYS B 1 54 ? -13.523 13.445 8.195 1 96.69 54 LYS B C 1
ATOM 1474 O O . LYS B 1 54 ? -12.727 13.211 9.109 1 96.69 54 LYS B O 1
ATOM 1479 N N . LYS B 1 55 ? -13.953 12.547 7.363 1 97.94 55 LYS B N 1
ATOM 1480 C CA . LYS B 1 55 ? -13.414 11.195 7.418 1 97.94 55 LYS B CA 1
ATOM 1481 C C . LYS B 1 55 ? -11.898 11.195 7.23 1 97.94 55 LYS B C 1
ATOM 1483 O O . LYS B 1 55 ? -11.18 10.461 7.914 1 97.94 55 LYS B O 1
ATOM 1488 N N . ALA B 1 56 ? -11.445 11.977 6.324 1 97.12 56 ALA B N 1
ATOM 1489 C CA . ALA B 1 56 ? -10.008 12.102 6.094 1 97.12 56 ALA B CA 1
ATOM 1490 C C . ALA B 1 56 ? -9.297 12.672 7.324 1 97.12 56 ALA B C 1
ATOM 1492 O O . ALA B 1 56 ? -8.266 12.148 7.746 1 97.12 56 ALA B O 1
ATOM 1493 N N . TYR B 1 57 ? -9.844 13.703 7.898 1 96.38 57 TYR B N 1
ATOM 1494 C CA . TYR B 1 57 ? -9.266 14.344 9.07 1 96.38 57 TYR B CA 1
ATOM 1495 C C . TYR B 1 57 ? -9.281 13.406 10.273 1 96.38 57 TYR B C 1
ATOM 1497 O O . TYR B 1 57 ? -8.312 13.344 11.039 1 96.38 57 TYR B O 1
ATOM 1505 N N . ASP B 1 58 ? -10.367 12.648 10.398 1 96.56 58 ASP B N 1
ATOM 1506 C CA . ASP B 1 58 ? -10.477 11.688 11.492 1 96.56 58 ASP B CA 1
ATOM 1507 C C . ASP B 1 58 ? -9.406 10.602 11.375 1 96.56 58 ASP B C 1
ATOM 1509 O O . ASP B 1 58 ? -8.836 10.172 12.383 1 96.56 58 ASP B O 1
ATOM 1513 N N . LEU B 1 59 ? -9.188 10.18 10.188 1 95.06 59 LEU B N 1
ATOM 1514 C CA . LEU B 1 59 ? -8.156 9.172 9.961 1 95.06 59 LEU B CA 1
ATOM 1515 C C . LEU B 1 59 ? -6.781 9.711 10.32 1 95.06 59 LEU B C 1
ATOM 1517 O O . LEU B 1 59 ? -5.996 9.039 10.984 1 95.06 59 LEU B O 1
ATOM 1521 N N . LEU B 1 60 ? -6.539 10.875 9.898 1 94.62 60 LEU B N 1
ATOM 1522 C CA . LEU B 1 60 ? -5.281 11.531 10.242 1 94.62 60 LEU B CA 1
ATOM 1523 C C . LEU B 1 60 ? -5.117 11.625 11.758 1 94.62 60 LEU B C 1
ATOM 1525 O O . LEU B 1 60 ? -4.016 11.445 12.281 1 94.62 60 LEU B O 1
ATOM 1529 N N . GLN B 1 61 ? -6.164 11.906 12.422 1 93.38 61 GLN B N 1
ATOM 1530 C CA . GLN B 1 61 ? -6.141 12.008 13.875 1 93.38 61 GLN B CA 1
ATOM 1531 C C . GLN B 1 61 ? -5.859 10.648 14.516 1 93.38 61 GLN B C 1
ATOM 1533 O O . GLN B 1 61 ? -5.039 10.547 15.438 1 93.38 61 GLN B O 1
ATOM 1538 N N . SER B 1 62 ? -6.547 9.664 14.031 1 91.12 62 SER B N 1
ATOM 1539 C CA . SER B 1 62 ? -6.352 8.328 14.578 1 91.12 62 SER B CA 1
ATOM 1540 C C . SER B 1 62 ? -4.91 7.859 14.398 1 91.12 62 SER B C 1
ATOM 1542 O O . SER B 1 62 ? -4.414 7.047 15.18 1 91.12 62 SER B O 1
ATOM 1544 N N . GLU B 1 63 ? -4.285 8.43 13.438 1 89.44 63 GLU B N 1
ATOM 1545 C CA . GLU B 1 63 ? -2.908 8.055 13.133 1 89.44 63 GLU B CA 1
ATOM 1546 C C . GLU B 1 63 ? -1.915 8.938 13.883 1 89.44 63 GLU B C 1
ATOM 1548 O O . GLU B 1 63 ? -0.702 8.773 13.75 1 89.44 63 GLU B O 1
ATOM 1553 N N . GLY B 1 64 ? -2.453 9.938 14.562 1 89.06 64 GLY B N 1
ATOM 1554 C CA . GLY B 1 64 ? -1.618 10.805 15.367 1 89.06 64 GLY B CA 1
ATOM 1555 C C . GLY B 1 64 ? -0.966 11.922 14.57 1 89.06 64 GLY B C 1
ATOM 1556 O O . GLY B 1 64 ? -0.012 12.547 15.031 1 89.06 64 GLY B O 1
ATOM 1557 N N . ILE B 1 65 ? -1.417 12.18 13.43 1 90.94 65 ILE B N 1
ATOM 1558 C CA . ILE B 1 65 ? -0.81 13.156 12.531 1 90.94 65 ILE B CA 1
ATOM 1559 C C . ILE B 1 65 ? -1.447 14.523 12.75 1 90.94 65 ILE B C 1
ATOM 1561 O O . ILE B 1 65 ? -0.784 15.555 12.609 1 90.94 65 ILE B O 1
ATOM 1565 N N . VAL B 1 66 ? -2.725 14.477 13.086 1 93.19 66 VAL B N 1
ATOM 1566 C CA . VAL B 1 66 ? -3.514 15.68 13.32 1 93.19 66 VAL B CA 1
ATOM 1567 C C . VAL B 1 66 ? -4.199 15.594 14.688 1 93.19 66 VAL B C 1
ATOM 1569 O O . VAL B 1 66 ? -4.562 14.5 15.133 1 93.19 66 VAL B O 1
ATOM 1572 N N . THR B 1 67 ? -4.273 16.688 15.312 1 92.88 67 THR B N 1
ATOM 1573 C CA . THR B 1 67 ? -5.094 16.797 16.516 1 92.88 67 THR B CA 1
ATOM 1574 C C . THR B 1 67 ? -6.215 17.812 16.312 1 92.88 67 THR B C 1
ATOM 1576 O O . THR B 1 67 ? -6 18.875 15.719 1 92.88 67 THR B O 1
ATOM 1579 N N . THR B 1 68 ? -7.316 17.359 16.672 1 90.38 68 THR B N 1
ATOM 1580 C CA . THR B 1 68 ? -8.469 18.234 16.547 1 90.38 68 THR B CA 1
ATOM 1581 C C . THR B 1 68 ? -9.023 18.609 17.906 1 90.38 68 THR B C 1
ATOM 1583 O O . THR B 1 68 ? -9.211 17.75 18.781 1 90.38 68 THR B O 1
ATOM 1586 N N . ALA B 1 69 ? -9.062 19.953 18.219 1 81.56 69 ALA B N 1
ATOM 1587 C CA . ALA B 1 69 ? -9.688 20.453 19.438 1 81.56 69 ALA B CA 1
ATOM 1588 C C . ALA B 1 69 ? -10.867 21.375 19.109 1 81.56 69 ALA B C 1
ATOM 1590 O O . ALA B 1 69 ? -10.906 21.984 18.031 1 81.56 69 ALA B O 1
ATOM 1591 N N . ARG B 1 70 ? -11.867 21.328 19.906 1 76.81 70 ARG B N 1
ATOM 1592 C CA . ARG B 1 70 ? -13.117 22.062 19.734 1 76.81 70 ARG B CA 1
ATOM 1593 C C . ARG B 1 70 ? -12.852 23.5 19.297 1 76.81 70 ARG B C 1
ATOM 1595 O O . ARG B 1 70 ? -13.492 24 18.359 1 76.81 70 ARG B O 1
ATOM 1602 N N . ARG B 1 71 ? -11.945 24.266 19.828 1 78.81 71 ARG B N 1
ATOM 1603 C CA . ARG B 1 71 ? -11.797 25.688 19.547 1 78.81 71 ARG B CA 1
ATOM 1604 C C . ARG B 1 71 ? -10.625 25.938 18.609 1 78.81 71 ARG B C 1
ATOM 1606 O O . ARG B 1 71 ? -10.57 26.984 17.953 1 78.81 71 ARG B O 1
ATOM 1613 N N . SER B 1 72 ? -9.797 25.031 18.406 1 79.44 72 SER B N 1
ATOM 1614 C CA . SER B 1 72 ? -8.555 25.328 17.688 1 79.44 72 SER B CA 1
ATOM 1615 C C . SER B 1 72 ? -8.547 24.672 16.312 1 79.44 72 SER B C 1
ATOM 1617 O O . SER B 1 72 ? -7.656 24.922 15.5 1 79.44 72 SER B O 1
ATOM 1619 N N . GLY B 1 73 ? -9.609 23.953 15.922 1 91.31 73 GLY B N 1
ATOM 1620 C CA . GLY B 1 73 ? -9.641 23.281 14.641 1 91.31 73 GLY B CA 1
ATOM 1621 C C . GLY B 1 73 ? -8.664 22.125 14.547 1 91.31 73 GLY B C 1
ATOM 1622 O O . GLY B 1 73 ? -8.266 21.562 15.57 1 91.31 73 GLY B O 1
ATOM 1623 N N . SER B 1 74 ? -8.289 21.688 13.328 1 94.31 74 SER B N 1
ATOM 1624 C CA . SER B 1 74 ? -7.363 20.578 13.094 1 94.31 74 SER B CA 1
ATOM 1625 C C . SER B 1 74 ? -5.941 21.094 12.891 1 94.31 74 SER B C 1
ATOM 1627 O O . SER B 1 74 ? -5.684 21.906 11.992 1 94.31 74 SER B O 1
ATOM 1629 N N . VAL B 1 75 ? -5.035 20.656 13.773 1 93.81 75 VAL B N 1
ATOM 1630 C CA . VAL B 1 75 ? -3.654 21.125 13.766 1 93.81 75 VAL B CA 1
ATOM 1631 C C . VAL B 1 75 ? -2.711 19.953 13.508 1 93.81 75 VAL B C 1
ATOM 1633 O O . VAL B 1 75 ? -2.893 18.859 14.078 1 93.81 75 VAL B O 1
ATOM 1636 N N . ILE B 1 76 ? -1.721 20.219 12.734 1 92.62 76 ILE B N 1
ATOM 1637 C CA . ILE B 1 76 ? -0.732 19.188 12.438 1 92.62 76 ILE B CA 1
ATOM 1638 C C . ILE B 1 76 ? 0.107 18.906 13.688 1 92.62 76 ILE B C 1
ATOM 1640 O O . ILE B 1 76 ? 0.625 19.844 14.312 1 92.62 76 ILE B O 1
ATOM 1644 N N . THR B 1 77 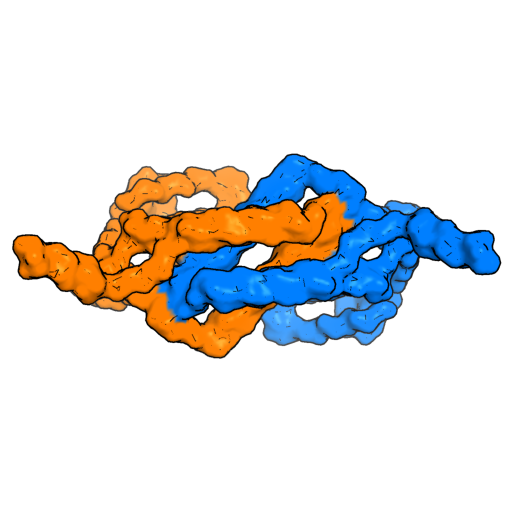? 0.353 17.688 14.148 1 86.31 77 THR B N 1
ATOM 1645 C CA . THR B 1 77 ? 1.158 17.328 15.305 1 86.31 77 THR B CA 1
ATOM 1646 C C . THR B 1 77 ? 2.203 16.281 14.938 1 86.31 77 THR B C 1
ATOM 1648 O O . THR B 1 77 ? 3.105 15.984 15.727 1 86.31 77 THR B O 1
ATOM 1651 N N . VAL B 1 78 ? 2.432 15.938 13.898 1 75.44 78 VAL B N 1
ATOM 1652 C CA . VAL B 1 78 ? 3.322 14.898 13.391 1 75.44 78 VAL B CA 1
ATOM 1653 C C . VAL B 1 78 ? 3.559 13.852 14.477 1 75.44 78 VAL B C 1
ATOM 1655 O O . VAL B 1 78 ? 3.59 14.18 15.672 1 75.44 78 VAL B O 1
ATOM 1658 N N . GLY B 1 79 ? 3.531 12.555 14.195 1 68.69 79 GLY B N 1
ATOM 1659 C CA . GLY B 1 79 ? 3.811 11.492 15.148 1 68.69 79 GLY B CA 1
ATOM 1660 C C . GLY B 1 79 ? 5.27 11.414 15.547 1 68.69 79 GLY B C 1
ATOM 1661 O O . GLY B 1 79 ? 6.16 11.625 14.719 1 68.69 79 GLY B O 1
ATOM 1662 N N . ARG B 1 80 ? 5.621 11.547 16.797 1 73.19 80 ARG B N 1
ATOM 1663 C CA . ARG B 1 80 ? 7 11.547 17.281 1 73.19 80 ARG B CA 1
ATOM 1664 C C . ARG B 1 80 ? 7.52 10.117 17.438 1 73.19 80 ARG B C 1
ATOM 1666 O O . ARG B 1 80 ? 8.664 9.828 17.078 1 73.19 80 ARG B O 1
ATOM 1673 N N . THR B 1 81 ? 6.727 9.258 17.938 1 85.88 81 THR B N 1
ATOM 1674 C CA . THR B 1 81 ? 7.145 7.875 18.109 1 85.88 81 THR B CA 1
ATOM 1675 C C . THR B 1 81 ? 6.086 6.914 17.562 1 85.88 81 THR B C 1
ATOM 1677 O O . THR B 1 81 ? 4.969 6.855 18.094 1 85.88 81 THR B O 1
ATOM 1680 N N . PRO B 1 82 ? 6.488 6.23 16.547 1 90.31 82 PRO B N 1
ATOM 1681 C CA . PRO B 1 82 ? 5.5 5.297 15.992 1 90.31 82 PRO B CA 1
ATOM 1682 C C . PRO B 1 82 ? 5.176 4.152 16.953 1 90.31 82 PRO B C 1
ATOM 1684 O O . PRO B 1 82 ? 6.062 3.67 17.672 1 90.31 82 PRO B O 1
ATOM 1687 N N . THR B 1 83 ? 3.975 3.812 16.969 1 91.31 83 THR B N 1
ATOM 1688 C CA . THR B 1 83 ? 3.596 2.617 17.719 1 91.31 83 THR B CA 1
ATOM 1689 C C . THR B 1 83 ? 4.141 1.362 17.047 1 91.31 83 THR B C 1
ATOM 1691 O O . THR B 1 83 ? 4.496 1.392 15.859 1 91.31 83 THR B O 1
ATOM 1694 N N . ARG B 1 84 ? 4.176 0.293 17.812 1 93.94 84 ARG B N 1
ATOM 1695 C CA . ARG B 1 84 ? 4.602 -0.985 17.25 1 93.94 84 ARG B CA 1
ATOM 1696 C C . ARG B 1 84 ? 3.689 -1.415 16.109 1 93.94 84 ARG B C 1
ATOM 1698 O O . ARG B 1 84 ? 4.156 -1.962 15.109 1 93.94 84 ARG B O 1
ATOM 1705 N N . GLN B 1 85 ? 2.453 -1.143 16.328 1 93.19 85 GLN B N 1
ATOM 1706 C CA . GLN B 1 85 ? 1.476 -1.5 15.305 1 93.19 85 GLN B CA 1
ATOM 1707 C C . GLN B 1 85 ? 1.698 -0.7 14.023 1 93.19 85 GLN B C 1
ATOM 1709 O O . GLN B 1 85 ? 1.639 -1.25 12.922 1 93.19 85 GLN B O 1
ATOM 1714 N N . GLN B 1 86 ? 1.978 0.573 14.172 1 91.88 86 GLN B N 1
ATOM 1715 C CA . GLN B 1 86 ? 2.232 1.428 13.016 1 91.88 86 GLN B CA 1
ATOM 1716 C C . GLN B 1 86 ? 3.48 0.978 12.266 1 91.88 86 GLN B C 1
ATOM 1718 O O . GLN B 1 86 ? 3.486 0.93 11.031 1 91.88 86 GLN B O 1
ATOM 1723 N N . GLN B 1 87 ? 4.473 0.643 13 1 94.69 87 GLN B N 1
ATOM 1724 C CA . GLN B 1 87 ? 5.707 0.149 12.398 1 94.69 87 GLN B CA 1
ATOM 1725 C C . GLN B 1 87 ? 5.461 -1.15 11.633 1 94.69 87 GLN B C 1
ATOM 1727 O O . GLN B 1 87 ? 5.902 -1.298 10.492 1 94.69 87 GLN B O 1
ATOM 1732 N N . ARG B 1 88 ? 4.75 -2.031 12.266 1 94.75 88 ARG B N 1
ATOM 1733 C CA . ARG B 1 88 ? 4.457 -3.318 11.648 1 94.75 88 ARG B CA 1
ATOM 1734 C C . ARG B 1 88 ? 3.662 -3.133 10.359 1 94.75 88 ARG B C 1
ATOM 1736 O O . ARG B 1 88 ? 3.963 -3.764 9.344 1 94.75 88 ARG B O 1
ATOM 1743 N N . LEU B 1 89 ? 2.686 -2.303 10.398 1 92.19 89 LEU B N 1
ATOM 1744 C CA . LEU B 1 89 ? 1.837 -2.078 9.234 1 92.19 89 LEU B CA 1
ATOM 1745 C C . LEU B 1 89 ? 2.633 -1.447 8.102 1 92.19 89 LEU B C 1
ATOM 1747 O O . LEU B 1 89 ? 2.469 -1.827 6.938 1 92.19 89 LEU B O 1
ATOM 1751 N N . ALA B 1 90 ? 3.48 -0.483 8.414 1 94.88 90 ALA B N 1
ATOM 1752 C CA . ALA B 1 90 ? 4.336 0.141 7.402 1 94.88 90 ALA B CA 1
ATOM 1753 C C . ALA B 1 90 ? 5.25 -0.888 6.746 1 94.88 90 ALA B C 1
ATOM 1755 O O . ALA B 1 90 ? 5.367 -0.933 5.52 1 94.88 90 ALA B O 1
ATOM 1756 N N . HIS B 1 91 ? 5.84 -1.716 7.578 1 96 91 HIS B N 1
ATOM 1757 C CA . HIS B 1 91 ? 6.727 -2.758 7.074 1 96 91 HIS B CA 1
ATOM 1758 C C . HIS B 1 91 ? 5.98 -3.73 6.172 1 96 91 HIS B C 1
ATOM 1760 O O . HIS B 1 91 ? 6.453 -4.059 5.078 1 96 91 HIS B O 1
ATOM 1766 N N . GLU B 1 92 ? 4.867 -4.129 6.609 1 93.5 92 GLU B N 1
ATOM 1767 C CA . GLU B 1 92 ? 4.066 -5.082 5.844 1 93.5 92 GLU B CA 1
ATOM 1768 C C . GLU B 1 92 ? 3.652 -4.5 4.496 1 93.5 92 GLU B C 1
ATOM 1770 O O . GLU B 1 92 ? 3.707 -5.184 3.473 1 93.5 92 GLU B O 1
ATOM 1775 N N . GLU B 1 93 ? 3.217 -3.316 4.512 1 94.19 93 GLU B N 1
ATOM 1776 C CA . GLU B 1 93 ? 2.811 -2.66 3.271 1 94.19 93 GLU B CA 1
ATOM 1777 C C . GLU B 1 93 ? 3.986 -2.518 2.311 1 94.19 93 GLU B C 1
ATOM 1779 O O . GLU B 1 93 ? 3.848 -2.76 1.109 1 94.19 93 GLU B O 1
ATOM 1784 N N . LEU B 1 94 ? 5.121 -2.119 2.826 1 96.75 94 LEU B N 1
ATOM 1785 C CA . LEU B 1 94 ? 6.316 -1.99 2 1 96.75 94 LEU B CA 1
ATOM 1786 C C . LEU B 1 94 ? 6.719 -3.338 1.408 1 96.75 94 LEU B C 1
ATOM 1788 O O . LEU B 1 94 ? 7 -3.438 0.212 1 96.75 94 LEU B O 1
ATOM 1792 N N . ARG B 1 95 ? 6.691 -4.34 2.24 1 94.94 95 ARG B N 1
ATOM 1793 C CA . ARG B 1 95 ? 7.062 -5.676 1.794 1 94.94 95 ARG B CA 1
ATOM 1794 C C . ARG B 1 95 ? 6.156 -6.148 0.664 1 94.94 95 ARG B C 1
ATOM 1796 O O . ARG B 1 95 ? 6.633 -6.668 -0.348 1 94.94 95 ARG B O 1
ATOM 1803 N N . ARG B 1 96 ? 4.891 -5.957 0.869 1 93.31 96 ARG B N 1
ATOM 1804 C CA . ARG B 1 96 ? 3.91 -6.391 -0.121 1 93.31 96 ARG B CA 1
ATOM 1805 C C . ARG B 1 96 ? 4.105 -5.66 -1.444 1 93.31 96 ARG B C 1
ATOM 1807 O O . ARG B 1 96 ? 4.078 -6.277 -2.512 1 93.31 96 ARG B O 1
ATOM 1814 N N . THR B 1 97 ? 4.285 -4.395 -1.398 1 95.56 97 THR B N 1
ATOM 1815 C CA . THR B 1 97 ? 4.449 -3.598 -2.607 1 95.56 97 THR B CA 1
ATOM 1816 C C . THR B 1 97 ? 5.746 -3.963 -3.324 1 95.56 97 THR B C 1
ATOM 1818 O O . THR B 1 97 ? 5.766 -4.102 -4.551 1 95.56 97 THR B O 1
ATOM 1821 N N . LEU B 1 98 ? 6.812 -4.156 -2.586 1 96.56 98 LEU B N 1
ATOM 1822 C CA . LEU B 1 98 ? 8.102 -4.516 -3.168 1 96.56 98 LEU B CA 1
ATOM 1823 C C . LEU B 1 98 ? 8.031 -5.883 -3.842 1 96.56 98 LEU B C 1
ATOM 1825 O O . LEU B 1 98 ? 8.5 -6.047 -4.969 1 96.56 98 LEU B O 1
ATOM 1829 N N . ALA B 1 99 ? 7.438 -6.812 -3.17 1 93.88 99 ALA B N 1
ATOM 1830 C CA . ALA B 1 99 ? 7.309 -8.156 -3.721 1 93.88 99 ALA B CA 1
ATOM 1831 C C . ALA B 1 99 ? 6.531 -8.141 -5.035 1 93.88 99 ALA B C 1
ATOM 1833 O O . ALA B 1 99 ? 6.957 -8.75 -6.02 1 93.88 99 ALA B O 1
ATOM 1834 N N . ARG B 1 100 ? 5.43 -7.453 -4.984 1 93.06 100 ARG B N 1
ATOM 1835 C CA . ARG B 1 100 ? 4.598 -7.375 -6.184 1 93.06 100 ARG B CA 1
ATOM 1836 C C . ARG B 1 100 ? 5.355 -6.719 -7.332 1 93.06 100 ARG B C 1
ATOM 1838 O O . ARG B 1 100 ? 5.305 -7.199 -8.469 1 93.06 100 ARG B O 1
ATOM 1845 N N . ALA B 1 101 ? 6.039 -5.66 -7.062 1 94.56 101 ALA B N 1
ATOM 1846 C CA . ALA B 1 101 ? 6.789 -4.938 -8.094 1 94.56 101 ALA B CA 1
ATOM 1847 C C . ALA B 1 101 ? 7.863 -5.824 -8.711 1 94.56 101 ALA B C 1
ATOM 1849 O O . ALA B 1 101 ? 8.023 -5.855 -9.938 1 94.56 101 ALA B O 1
ATOM 1850 N N . VAL B 1 102 ? 8.539 -6.547 -7.938 1 93.06 102 VAL B N 1
ATOM 1851 C CA . VAL B 1 102 ? 9.609 -7.406 -8.422 1 93.06 102 VAL B CA 1
ATOM 1852 C C . VAL B 1 102 ? 9.031 -8.516 -9.297 1 93.06 102 VAL B C 1
ATOM 1854 O O . VAL B 1 102 ? 9.57 -8.812 -10.367 1 93.06 102 VAL B O 1
ATOM 1857 N N . VAL B 1 103 ? 7.961 -9.086 -8.805 1 91.69 103 VAL B N 1
ATOM 1858 C CA . VAL B 1 103 ? 7.359 -10.195 -9.539 1 91.69 103 VAL B CA 1
ATOM 1859 C C . VAL B 1 103 ? 6.824 -9.695 -10.883 1 91.69 103 VAL B C 1
ATOM 1861 O O . VAL B 1 103 ? 6.781 -10.445 -11.859 1 91.69 103 VAL B O 1
ATOM 1864 N N . GLN B 1 104 ? 6.484 -8.445 -10.922 1 91.19 104 GLN B N 1
ATOM 1865 C CA . GLN B 1 104 ? 5.973 -7.859 -12.156 1 91.19 104 GLN B CA 1
ATOM 1866 C C . GLN B 1 104 ? 7.113 -7.465 -13.094 1 91.19 104 GLN B C 1
ATOM 1868 O O . GLN B 1 104 ? 6.875 -7.047 -14.227 1 91.19 104 GLN B O 1
ATOM 1873 N N . GLY B 1 105 ? 8.391 -7.512 -12.555 1 89.75 105 GLY B N 1
ATOM 1874 C CA . GLY B 1 105 ? 9.531 -7.34 -13.445 1 89.75 105 GLY B CA 1
ATOM 1875 C C . GLY B 1 105 ? 10.336 -6.09 -13.141 1 89.75 105 GLY B C 1
ATOM 1876 O O . GLY B 1 105 ? 11.281 -5.766 -13.867 1 89.75 105 GLY B O 1
ATOM 1877 N N . ILE B 1 106 ? 9.961 -5.305 -12.195 1 92.5 106 ILE B N 1
ATOM 1878 C CA . ILE B 1 106 ? 10.773 -4.156 -11.805 1 92.5 106 ILE B CA 1
ATOM 1879 C C . ILE B 1 106 ? 11.992 -4.629 -11.016 1 92.5 106 ILE B C 1
ATOM 1881 O O . ILE B 1 106 ? 11.859 -5.348 -10.023 1 92.5 106 ILE B O 1
ATOM 1885 N N . SER B 1 107 ? 13.141 -4.207 -11.438 1 90.81 107 SER B N 1
ATOM 1886 C CA . SER B 1 107 ? 14.367 -4.695 -10.82 1 90.81 107 SER B CA 1
ATOM 1887 C C . SER B 1 107 ? 14.516 -4.176 -9.398 1 90.81 107 SER B C 1
ATOM 1889 O O . SER B 1 107 ? 14.125 -3.041 -9.102 1 90.81 107 SER B O 1
ATOM 1891 N N . PRO B 1 108 ? 15.078 -4.988 -8.547 1 93.06 108 PRO B N 1
ATOM 1892 C CA . PRO B 1 108 ? 15.336 -4.527 -7.184 1 93.06 108 PRO B CA 1
ATOM 1893 C C . PRO B 1 108 ? 16.203 -3.268 -7.141 1 93.06 108 PRO B C 1
ATOM 1895 O O . PRO B 1 108 ? 16 -2.41 -6.273 1 93.06 108 PRO B O 1
ATOM 1898 N N . GLU B 1 109 ? 17.094 -3.166 -8.055 1 93.62 109 GLU B N 1
ATOM 1899 C CA . GLU B 1 109 ? 17.953 -1.986 -8.109 1 93.62 109 GLU B CA 1
ATOM 1900 C C . GLU B 1 109 ? 17.125 -0.727 -8.391 1 93.62 109 GLU B C 1
ATOM 1902 O O . GLU B 1 109 ? 17.359 0.317 -7.777 1 93.62 109 GLU B O 1
ATOM 1907 N N . GLU B 1 110 ? 16.25 -0.845 -9.305 1 94.88 110 GLU B N 1
ATOM 1908 C CA . GLU B 1 110 ? 15.398 0.285 -9.633 1 94.88 110 GLU B CA 1
ATOM 1909 C C . GLU B 1 110 ? 14.539 0.695 -8.438 1 94.88 110 GLU B C 1
ATOM 1911 O O . GLU B 1 110 ? 14.383 1.886 -8.156 1 94.88 110 GLU B O 1
ATOM 1916 N N . LEU B 1 111 ? 13.969 -0.293 -7.805 1 96.69 111 LEU B N 1
ATOM 1917 C CA . LEU B 1 111 ? 13.133 -0.025 -6.641 1 96.69 111 LEU B CA 1
ATOM 1918 C C . LEU B 1 111 ? 13.945 0.623 -5.527 1 96.69 111 LEU B C 1
ATOM 1920 O O . LEU B 1 111 ? 13.492 1.574 -4.891 1 96.69 111 LEU B O 1
ATOM 1924 N N . GLN B 1 112 ? 15.148 0.106 -5.293 1 96.56 112 GLN B N 1
ATOM 1925 C CA . GLN B 1 112 ? 16.047 0.671 -4.285 1 96.56 112 GLN B CA 1
ATOM 1926 C C . GLN B 1 112 ? 16.375 2.129 -4.598 1 96.56 112 GLN B C 1
ATOM 1928 O O . GLN B 1 112 ? 16.344 2.98 -3.707 1 96.56 112 GLN B O 1
ATOM 1933 N N . CYS B 1 113 ? 16.656 2.385 -5.812 1 97.38 113 CYS B N 1
ATOM 1934 C CA . CYS B 1 113 ? 16.969 3.742 -6.238 1 97.38 113 CYS B CA 1
ATOM 1935 C C . CYS B 1 113 ? 15.781 4.668 -6.047 1 97.38 113 CYS B C 1
ATOM 1937 O O . CYS B 1 113 ? 15.93 5.797 -5.574 1 97.38 113 CYS B O 1
ATOM 1939 N N . TYR B 1 114 ? 14.688 4.16 -6.426 1 97.44 114 TYR B N 1
ATOM 1940 C CA . TYR B 1 114 ? 13.484 4.969 -6.297 1 97.44 114 TYR B CA 1
ATOM 1941 C C . TYR B 1 114 ? 13.203 5.305 -4.836 1 97.44 114 TYR B C 1
ATOM 1943 O O . TYR B 1 114 ? 12.953 6.465 -4.496 1 97.44 114 TYR B O 1
ATOM 1951 N N . VAL B 1 115 ? 13.203 4.324 -3.965 1 97.56 115 VAL B N 1
ATOM 1952 C CA . VAL B 1 115 ? 12.93 4.512 -2.543 1 97.56 115 VAL B CA 1
ATOM 1953 C C . VAL B 1 115 ? 13.938 5.496 -1.948 1 97.56 115 VAL B C 1
ATOM 1955 O O . VAL B 1 115 ? 13.57 6.395 -1.193 1 97.56 115 VAL B O 1
ATOM 1958 N N . SER B 1 116 ? 15.18 5.344 -2.309 1 96.56 116 SER B N 1
ATOM 1959 C CA . SER B 1 116 ? 16.219 6.25 -1.818 1 96.56 116 SER B CA 1
ATOM 1960 C C . SER B 1 116 ? 15.938 7.688 -2.24 1 96.56 116 SER B C 1
ATOM 1962 O O . SER B 1 116 ? 16.062 8.609 -1.436 1 96.56 116 SER B O 1
ATOM 1964 N N . ALA B 1 117 ? 15.547 7.867 -3.447 1 96.06 117 ALA B N 1
ATOM 1965 C CA . ALA B 1 117 ? 15.242 9.203 -3.961 1 96.06 117 ALA B CA 1
ATOM 1966 C C . ALA B 1 117 ? 14.062 9.812 -3.221 1 96.06 117 ALA B C 1
ATOM 1968 O O . ALA B 1 117 ? 14.07 11.008 -2.893 1 96.06 117 ALA B O 1
ATOM 1969 N N . GLN B 1 118 ? 13.039 8.992 -3.01 1 95.19 118 GLN B N 1
ATOM 1970 C CA . GLN B 1 118 ? 11.859 9.484 -2.311 1 95.19 118 GLN B CA 1
ATOM 1971 C C . GLN B 1 118 ? 12.188 9.875 -0.872 1 95.19 118 GLN B C 1
ATOM 1973 O O . GLN B 1 118 ? 11.773 10.93 -0.397 1 95.19 118 GLN B O 1
ATOM 1978 N N . LEU B 1 119 ? 12.914 9.055 -0.181 1 94.62 119 LEU B N 1
ATOM 1979 C CA . LEU B 1 119 ? 13.25 9.305 1.218 1 94.62 119 LEU B CA 1
ATOM 1980 C C . LEU B 1 119 ? 14.133 10.539 1.353 1 94.62 119 LEU B C 1
ATOM 1982 O O . LEU B 1 119 ? 14.062 11.25 2.355 1 94.62 119 LEU B O 1
ATOM 1986 N N . ASP B 1 120 ? 14.938 10.805 0.331 1 92.44 120 ASP B N 1
ATOM 1987 C CA . ASP B 1 120 ? 15.805 11.977 0.328 1 92.44 120 ASP B CA 1
ATOM 1988 C C . ASP B 1 120 ? 14.984 13.266 0.261 1 92.44 120 ASP B C 1
ATOM 1990 O O . ASP B 1 120 ? 15.445 14.32 0.706 1 92.44 120 ASP B O 1
ATOM 1994 N N . GLN B 1 121 ? 13.805 13.117 -0.275 1 88.62 121 GLN B N 1
ATOM 1995 C CA . GLN B 1 121 ? 12.961 14.289 -0.451 1 88.62 121 GLN B CA 1
ATOM 1996 C C . GLN B 1 121 ? 12.07 14.516 0.769 1 88.62 121 GLN B C 1
ATOM 1998 O O . GLN B 1 121 ? 11.492 15.586 0.928 1 88.62 121 GLN B O 1
ATOM 2003 N N . LEU B 1 122 ? 11.953 13.445 1.532 1 85 122 LEU B N 1
ATOM 2004 C CA . LEU B 1 122 ? 11.078 13.555 2.693 1 85 122 LEU B CA 1
ATOM 2005 C C . LEU B 1 122 ? 11.812 14.172 3.877 1 85 122 LEU B C 1
ATOM 2007 O O . LEU B 1 122 ? 13 13.898 4.086 1 85 122 LEU B O 1
ATOM 2011 N N . VAL B 1 123 ? 11.211 15.164 4.473 1 72.75 123 VAL B N 1
ATOM 2012 C CA . VAL B 1 123 ? 11.805 15.891 5.59 1 72.75 123 VAL B CA 1
ATOM 2013 C C . VAL B 1 123 ? 11.422 15.219 6.906 1 72.75 123 VAL B C 1
ATOM 2015 O O . VAL B 1 123 ? 10.305 14.727 7.055 1 72.75 123 VAL B O 1
ATOM 2018 N N . ALA B 1 124 ? 12.469 14.789 7.668 1 62.72 124 ALA B N 1
ATOM 2019 C CA . ALA B 1 124 ? 12.148 14.297 9.008 1 62.72 124 ALA B CA 1
ATOM 2020 C C . ALA B 1 124 ? 11.289 15.305 9.766 1 62.72 124 ALA B C 1
ATOM 2022 O O . ALA B 1 124 ? 11.453 16.516 9.602 1 62.72 124 ALA B O 1
ATOM 2023 N N . PRO B 1 125 ? 9.984 14.789 10.125 1 59.38 125 PRO B N 1
ATOM 2024 C CA . PRO B 1 125 ? 9.141 15.742 10.852 1 59.38 125 PRO B CA 1
ATOM 2025 C C . PRO B 1 125 ? 9.938 16.609 11.836 1 59.38 125 PRO B C 1
ATOM 2027 O O . PRO B 1 125 ? 10.82 16.109 12.523 1 59.38 125 PRO B O 1
ATOM 2030 N N . GLN B 1 126 ? 10.266 17.844 11.453 1 57.06 126 GLN B N 1
ATOM 2031 C CA . GLN B 1 126 ? 10.969 18.766 12.328 1 57.06 126 GLN B CA 1
ATOM 2032 C C . GLN B 1 126 ? 10.039 19.328 13.398 1 57.06 126 GLN B C 1
ATOM 2034 O O . GLN B 1 126 ? 8.859 19.562 13.141 1 57.06 126 GLN B O 1
ATOM 2039 N N . SER B 1 127 ? 10.359 19 14.633 1 54.56 127 SER B N 1
ATOM 2040 C CA . SER B 1 127 ? 9.633 19.625 15.734 1 54.56 127 SER B CA 1
ATOM 2041 C C . SER B 1 127 ? 9.578 21.141 15.562 1 54.56 127 SER B C 1
ATOM 2043 O O . SER B 1 127 ? 10.477 21.75 14.969 1 54.56 127 SER B O 1
ATOM 2045 N N . ALA B 1 128 ? 8.367 21.734 15.625 1 51.91 128 ALA B N 1
ATOM 2046 C CA . ALA B 1 128 ? 8.211 23.188 15.656 1 51.91 128 ALA B CA 1
ATOM 2047 C C . ALA B 1 128 ? 9.375 23.859 16.375 1 51.91 128 ALA B C 1
ATOM 2049 O O . ALA B 1 128 ? 9.75 24.984 16.031 1 51.91 128 ALA B O 1
ATOM 2050 N N . GLN B 1 129 ? 9.766 23.266 17.406 1 50.03 129 GLN B N 1
ATOM 2051 C CA . GLN B 1 129 ? 10.766 23.922 18.234 1 50.03 129 GLN B CA 1
ATOM 2052 C C . GLN B 1 129 ? 12.031 24.219 17.422 1 50.03 129 GLN B C 1
ATOM 2054 O O . GLN B 1 129 ? 12.727 25.203 17.672 1 50.03 129 GLN B O 1
ATOM 2059 N N . ASP B 1 130 ? 12.258 23.375 16.562 1 51.62 130 ASP B N 1
ATOM 2060 C CA . ASP B 1 130 ? 13.516 23.594 15.852 1 51.62 130 ASP B CA 1
ATOM 2061 C C . ASP B 1 130 ? 13.398 24.75 14.859 1 51.62 130 ASP B C 1
ATOM 2063 O O . ASP B 1 130 ? 14.391 25.391 14.523 1 51.62 130 ASP B O 1
ATOM 2067 N N . SER B 1 131 ? 12.297 24.984 14.312 1 48.16 131 SER B N 1
ATOM 2068 C CA . SER B 1 131 ? 12.117 26.125 13.43 1 48.16 131 SER B CA 1
ATOM 2069 C C . SER B 1 131 ? 12.227 27.438 14.203 1 48.16 131 SER B C 1
ATOM 2071 O O . SER B 1 131 ? 12.719 28.438 13.672 1 48.16 131 SER B O 1
ATOM 2073 N N . ASN B 1 132 ? 11.594 27.516 15.383 1 47.88 132 ASN B N 1
ATOM 2074 C CA . ASN B 1 132 ? 11.656 28.75 16.156 1 47.88 132 ASN B CA 1
ATOM 2075 C C . ASN B 1 132 ? 13.078 29.062 16.625 1 47.88 132 ASN B C 1
ATOM 2077 O O . ASN B 1 132 ? 13.414 30.203 16.906 1 47.88 132 ASN B O 1
ATOM 2081 N N . ALA B 1 133 ? 13.891 28 16.953 1 49.84 133 ALA B N 1
ATOM 2082 C CA . ALA B 1 133 ? 15.242 28.281 17.422 1 49.84 133 ALA B CA 1
ATOM 2083 C C . ALA B 1 133 ? 16.078 28.953 16.344 1 49.84 133 ALA B C 1
ATOM 2085 O O . ALA B 1 133 ? 16.984 29.734 16.641 1 49.84 133 ALA B O 1
ATOM 2086 N N . LYS B 1 134 ? 15.789 28.703 15.148 1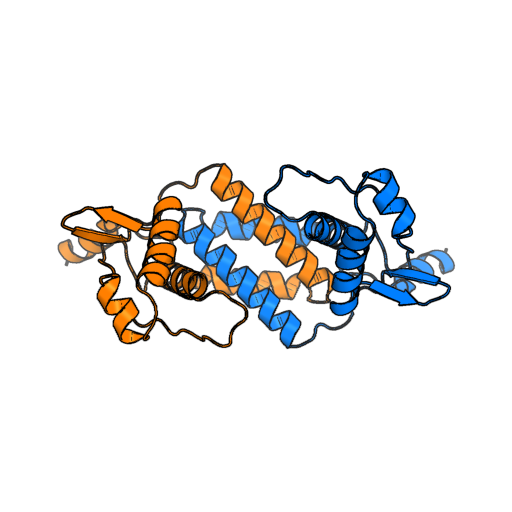 49.75 134 LYS B N 1
ATOM 2087 C CA . LYS B 1 134 ? 16.547 29.391 14.109 1 49.75 134 LYS B CA 1
ATOM 2088 C C . LYS B 1 134 ? 16.141 30.859 14.008 1 49.75 134 LYS B C 1
ATOM 2090 O O . LYS B 1 134 ? 16.875 31.672 13.445 1 49.75 134 LYS B O 1
ATOM 2095 N N . ARG B 1 135 ? 14.93 31.141 14.289 1 51.41 135 ARG B N 1
ATOM 2096 C CA . ARG B 1 135 ? 14.516 32.531 14.164 1 51.41 135 ARG B CA 1
ATOM 2097 C C . ARG B 1 135 ? 15.086 33.375 15.289 1 51.41 135 ARG B C 1
ATOM 2099 O O . ARG B 1 135 ? 15.312 34.562 15.117 1 51.41 135 ARG B O 1
ATOM 2106 N N . THR B 1 136 ? 15.164 32.781 16.531 1 52.66 136 THR B N 1
ATOM 2107 C CA . THR B 1 136 ? 15.617 33.625 17.625 1 52.66 136 THR B CA 1
ATOM 2108 C C . THR B 1 136 ? 17.125 33.844 17.562 1 52.66 136 THR B C 1
ATOM 2110 O O . THR B 1 136 ? 17.672 34.688 18.281 1 52.66 136 THR B O 1
ATOM 2113 N N . LYS B 1 137 ? 17.891 32.969 16.922 1 54.09 137 LYS B N 1
ATOM 2114 C CA . LYS B 1 137 ? 19.328 33.219 16.906 1 54.09 137 LYS B CA 1
ATOM 2115 C C . LYS B 1 137 ? 19.688 34.25 15.828 1 54.09 137 LYS B C 1
ATOM 2117 O O . LYS B 1 137 ? 20.875 34.562 15.633 1 54.09 137 LYS B O 1
ATOM 2122 N N . GLN B 1 138 ? 18.656 34.531 14.891 1 40.03 138 GLN B N 1
ATOM 2123 C CA . GLN B 1 138 ? 19.031 35.688 14.094 1 40.03 138 GLN B CA 1
ATOM 2124 C C . GLN B 1 138 ? 18.625 37 14.789 1 40.03 138 GLN B C 1
ATOM 2126 O O . GLN B 1 138 ? 17.516 37.094 15.32 1 40.03 138 GLN B O 1
#

pLDDT: mean 87.21, std 13.72, range [38.84, 98.0]

Organism: NCBI:txid1408189

Solvent-accessible surface area (backbone atoms only — not comparable to full-atom values): 14988 Å² total; per-residue (Å²): 133,94,76,84,83,59,88,86,48,93,58,54,65,30,54,50,53,37,50,51,52,38,43,30,34,14,52,55,77,42,49,50,68,39,67,52,77,53,46,64,57,54,14,60,77,69,71,50,59,42,66,42,44,42,51,18,53,50,50,36,32,78,60,40,34,29,45,74,45,97,88,72,44,41,25,31,52,45,24,75,69,54,49,72,65,56,49,51,50,46,50,50,53,51,51,52,49,51,26,46,37,32,32,26,33,44,49,61,65,56,51,51,52,48,51,52,54,52,48,71,57,41,42,73,69,60,60,54,64,61,62,53,53,60,55,69,74,97,132,93,76,84,84,58,89,86,47,93,57,54,67,31,54,52,54,36,50,50,50,37,43,30,35,13,51,54,79,41,47,47,68,40,66,52,78,53,47,64,58,54,15,59,77,68,71,49,59,42,67,42,42,43,53,19,53,51,50,35,31,78,60,41,34,30,45,74,45,96,88,71,45,42,26,30,52,44,23,75,69,54,49,71,66,56,50,50,51,46,50,51,52,51,50,52,49,52,25,47,36,32,33,26,31,45,50,60,67,56,52,52,51,50,53,52,54,53,48,70,58,40,41,73,71,59,58,52,65,61,60,54,53,59,56,69,76,99

Foldseek 3Di:
DDFDADPPDPDQRLVSLLVVVVVCDQLVVAAFFDADDALVVVCVVVVHDSVSPVVNLVVCVVQVQWDADPPRGIGGHHDPDGDPVRVVVVVVVVVVVLVVCVVVPNDPVNVVVVVVVSNVSTDDRDDPVVVVVVVVVD/DDQDADPVDPDQRLVSLLVVVVVCLQLVVAAFFDADDALVVVCVVVVHDSVSPVVSLVVCVVQVQWDADPPRGIGGHHDPDGDPVRVVVVVVVVVVVLVVCVVVPNDPVNVVVVVVVSNVSTDDRDDPVVVVVVVVVD

Radius of gyration: 21.89 Å; Cα contacts (8 Å, |Δi|>4): 369; chains: 2; bounding box: 46×66×40 Å